Protein AF-A0A6C0JU14-F1 (afdb_monomer_lite)

pLDDT: mean 95.09, std 5.87, range [60.5, 98.88]

Organism: NCBI:txid1070528

Radius of gyration: 20.05 Å; chains: 1; bounding box: 49×46×53 Å

Sequence (261 aa):
MPRYVIHDNGARPFLVEVNDQSVTVYKQFRTQAWGQETVYNMARPIKRFEADKVFIGSSPRIKMTEFSAGFGTRYDGNSILLHLGDLDYVFIGMYIYSFKARAEIIKYVSPIGNSDVPYPYAIDEDNNTYLMIEDTVILSDEEGNLPWKEFSDEPYEYFYYIHIITEDQGRIPPQQPVYANERGIVGFYLGDEQYTMRYVPHPAKDYTRLITDFAPDMYIMTNYSPARIPIDKDDYIKINKKFGRQIGVTSFRKRILVKRI

Foldseek 3Di:
DDKAFAWALNDGQWIWDDDPQKIFIWGFPDDDPPPDDTDTPPVDTLDIARAPDKDWAAADDFPQCVVQVQHDPVNTNNWIKGHRDDQWIWTGHLFIWIFGDPAAWPDWHWHQGHSRHTQIWTAHPLRWIDRPVQLKIQHAPPVSDNVCVVPGPDVVVVQVQAFWAEWAPVDVVTDGHPDHQPQQWHWKDAVNDTHTDGQGQCLLVVLVCSCVPPHVWIWTDHPVDNDTDTDDSVRSVCSNVRSCVVRRMHGTDIDTPGDRD

Secondary structure (DSSP, 8-state):
--EEEPPBTTB--EEEEEETTEEEEEEEEE--STTSPPEE-TTS-SEEEE-SEEEE------HHHHHHT--SGGGTTSSEEEE-STTEEEEESSSEEEEE-SS-EEEEE--B-GGG-B--EEEETT--EEETTTTEEEPP-TTS--GGGGT-S-HHHHHHHHTBSS-BTTSSSPBPPSS--TT-EEEEEETTEEE--B--S-HHHHHHHHHHHT-S-EEEEETTEEEEEE--HHHHHHHHHHHHHHTTEEE--EEEEE---

Structure (mmCIF, N/CA/C/O backbone):
data_AF-A0A6C0JU14-F1
#
_entry.id   AF-A0A6C0JU14-F1
#
loop_
_atom_site.group_PDB
_atom_site.id
_atom_site.type_symbol
_atom_site.label_atom_id
_atom_site.label_alt_id
_atom_site.label_comp_id
_atom_site.label_asym_id
_atom_site.label_entity_id
_atom_site.label_seq_id
_atom_site.pdbx_PDB_ins_code
_atom_site.Cartn_x
_atom_site.Cartn_y
_atom_site.Cartn_z
_atom_site.occupancy
_atom_site.B_iso_or_equiv
_atom_site.auth_seq_id
_atom_site.auth_comp_id
_atom_site.auth_asym_id
_atom_site.auth_atom_id
_atom_site.pdbx_PDB_model_num
ATOM 1 N N . MET A 1 1 ? -17.065 6.000 24.819 1.00 83.19 1 MET A N 1
ATOM 2 C CA . MET A 1 1 ? -16.709 5.437 23.502 1.00 83.19 1 MET A CA 1
ATOM 3 C C . MET A 1 1 ? -15.546 6.237 22.942 1.00 83.19 1 MET A C 1
ATOM 5 O O . MET A 1 1 ? -15.729 7.436 22.725 1.00 83.19 1 MET A O 1
ATOM 9 N N . PRO A 1 2 ? -14.354 5.639 22.798 1.00 95.25 2 PRO A N 1
ATOM 10 C CA . PRO A 1 2 ? -13.243 6.264 22.091 1.00 95.25 2 PRO A CA 1
ATOM 11 C C . PRO A 1 2 ? -13.651 6.723 20.687 1.00 95.25 2 PRO A C 1
ATOM 13 O O . PRO A 1 2 ? -14.425 6.054 19.996 1.00 95.25 2 PRO A O 1
ATOM 16 N N . ARG A 1 3 ? -13.137 7.888 20.291 1.00 97.31 3 ARG A N 1
ATOM 17 C CA . ARG A 1 3 ? -13.331 8.476 18.966 1.00 97.31 3 ARG A CA 1
ATOM 18 C C . ARG A 1 3 ? -11.982 8.665 18.310 1.00 97.31 3 ARG A C 1
ATOM 20 O O . ARG A 1 3 ? -11.088 9.241 18.922 1.00 97.31 3 ARG A O 1
ATOM 27 N N . TYR A 1 4 ? -11.881 8.235 17.064 1.00 97.81 4 TYR A N 1
ATOM 28 C CA . TYR A 1 4 ? -10.662 8.322 16.281 1.00 97.81 4 TYR A CA 1
ATOM 29 C C . TYR A 1 4 ? -10.928 9.085 15.001 1.00 97.81 4 TYR A C 1
ATOM 31 O O . TYR A 1 4 ? -11.951 8.883 14.340 1.00 97.81 4 TYR A O 1
ATOM 39 N N . VAL A 1 5 ? -10.007 9.977 14.665 1.00 96.75 5 VAL A N 1
ATOM 40 C CA . VAL A 1 5 ? -10.087 10.747 13.435 1.00 96.75 5 VAL A CA 1
ATOM 41 C C . VAL A 1 5 ? -9.147 10.109 12.431 1.00 96.75 5 VAL A C 1
ATOM 43 O O . VAL A 1 5 ? -7.967 9.947 12.714 1.00 96.75 5 VAL A O 1
ATOM 46 N N . ILE A 1 6 ? -9.669 9.738 11.267 1.00 97.69 6 ILE A N 1
ATOM 47 C CA . ILE A 1 6 ? -8.872 9.108 10.217 1.00 97.69 6 ILE A CA 1
ATOM 48 C C . ILE A 1 6 ? -8.112 10.190 9.461 1.00 97.69 6 ILE A C 1
ATOM 50 O O . ILE A 1 6 ? -8.697 11.216 9.116 1.00 97.69 6 ILE A O 1
ATOM 54 N N . HIS A 1 7 ? -6.822 9.980 9.216 1.00 96.44 7 HIS A N 1
ATOM 55 C CA . HIS A 1 7 ? -5.959 10.947 8.538 1.00 96.44 7 HIS A CA 1
ATOM 56 C C . HIS A 1 7 ? -5.821 10.615 7.048 1.00 96.44 7 HIS A C 1
ATOM 58 O O . HIS A 1 7 ? -5.793 9.447 6.657 1.00 96.44 7 HIS A O 1
ATOM 64 N N . ASP A 1 8 ? -5.729 11.652 6.214 1.00 94.94 8 ASP A N 1
ATOM 65 C CA . ASP A 1 8 ? -5.449 11.517 4.784 1.00 94.94 8 ASP A CA 1
ATOM 66 C C . ASP A 1 8 ? -4.828 12.801 4.212 1.00 94.94 8 ASP A C 1
ATOM 68 O O . ASP A 1 8 ? -5.548 13.697 3.777 1.00 94.94 8 ASP A O 1
ATOM 72 N N . ASN A 1 9 ? -3.497 12.904 4.212 1.00 94.00 9 ASN A N 1
ATOM 73 C CA . ASN A 1 9 ? -2.760 14.001 3.572 1.00 94.00 9 ASN A CA 1
ATOM 74 C C . ASN A 1 9 ? -3.248 15.402 4.004 1.00 94.00 9 ASN A C 1
ATOM 76 O O . ASN A 1 9 ? -3.580 16.255 3.178 1.00 94.00 9 ASN A O 1
ATOM 80 N N . GLY A 1 10 ? -3.401 15.602 5.316 1.00 91.00 10 GLY A N 1
ATOM 81 C CA . GLY A 1 10 ? -3.947 16.827 5.915 1.00 91.00 10 GLY A CA 1
ATOM 82 C C . GLY A 1 10 ? -5.478 16.882 6.008 1.00 91.00 10 GLY A C 1
ATOM 83 O O . GLY A 1 10 ? -6.011 17.706 6.751 1.00 91.00 10 GLY A O 1
ATOM 84 N N . ALA A 1 11 ? -6.206 15.991 5.330 1.00 92.00 11 ALA A N 1
ATOM 85 C CA . ALA A 1 11 ? -7.655 15.856 5.463 1.00 92.00 11 ALA A CA 1
ATOM 86 C C . ALA A 1 11 ? -8.052 14.915 6.611 1.00 92.00 11 ALA A C 1
ATOM 88 O O . ALA A 1 11 ? -7.235 14.161 7.151 1.00 92.00 11 ALA A O 1
ATOM 89 N N . ARG A 1 12 ? -9.338 14.955 6.983 1.00 94.19 12 ARG A N 1
ATOM 90 C CA . ARG A 1 12 ? -9.955 14.073 7.983 1.00 94.19 12 ARG A CA 1
ATOM 91 C C . ARG A 1 12 ? -11.245 13.446 7.436 1.00 94.19 12 ARG A C 1
ATOM 93 O O . ARG A 1 12 ? -12.343 13.869 7.801 1.00 94.19 12 ARG A O 1
ATOM 100 N N . PRO A 1 13 ? -11.144 12.481 6.502 1.00 95.06 13 PRO A N 1
ATOM 101 C CA . PRO A 1 13 ? -12.301 12.001 5.742 1.00 95.06 13 PRO A CA 1
ATOM 102 C C . PRO A 1 13 ? -13.361 11.310 6.608 1.00 95.06 13 PRO A C 1
ATOM 104 O O . PRO A 1 13 ? -14.556 11.344 6.278 1.00 95.06 13 PRO A O 1
ATOM 107 N N . PHE A 1 14 ? -12.937 10.690 7.714 1.00 97.00 14 PHE A N 1
ATOM 108 C CA . PHE A 1 14 ? -13.800 9.880 8.562 1.00 97.00 14 PHE A CA 1
ATOM 109 C C . PHE A 1 14 ? -13.555 10.122 10.052 1.00 97.00 14 PHE A C 1
ATOM 111 O O . PHE A 1 14 ? -1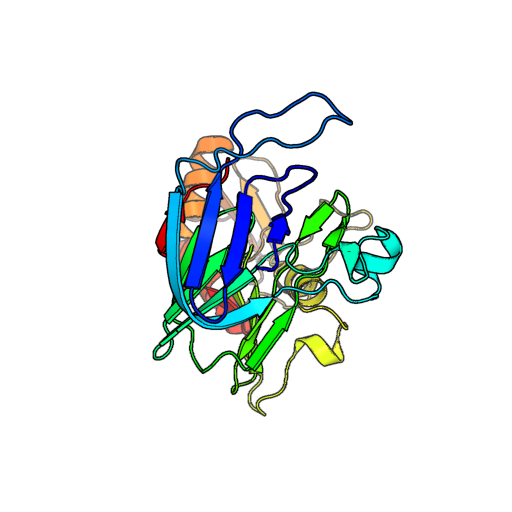2.424 10.322 10.493 1.00 97.00 14 PHE A O 1
ATOM 118 N N . LEU A 1 15 ? -14.638 10.019 10.819 1.00 97.38 15 LEU A N 1
ATOM 119 C CA . LEU A 1 15 ? -14.620 9.846 12.267 1.00 97.38 15 LEU A CA 1
ATOM 120 C C . LEU A 1 15 ? -15.099 8.430 12.573 1.00 97.38 15 LEU A C 1
ATOM 122 O O . LEU A 1 15 ? -16.112 7.990 12.020 1.00 97.38 15 LEU A O 1
ATOM 126 N N . VAL A 1 16 ? -14.398 7.735 13.459 1.00 98.31 16 VAL A N 1
ATOM 127 C CA . VAL A 1 16 ? -14.738 6.374 13.872 1.00 98.31 16 VAL A CA 1
ATOM 128 C C . VAL A 1 16 ? -15.013 6.341 15.366 1.00 98.31 16 VAL A C 1
ATOM 130 O O . VAL A 1 16 ? -14.182 6.757 16.171 1.00 98.31 16 VAL A O 1
ATOM 133 N N . GLU A 1 17 ? -16.187 5.839 15.731 1.00 98.38 17 GLU A N 1
ATOM 134 C CA . GLU A 1 17 ? -16.544 5.502 17.107 1.00 98.38 17 GLU A CA 1
ATOM 135 C C . GLU A 1 17 ? -16.345 4.006 17.320 1.00 98.38 17 GLU A C 1
ATOM 137 O O . GLU A 1 17 ? -16.870 3.199 16.549 1.00 98.38 17 GLU A O 1
ATOM 142 N N . VAL A 1 18 ? -15.606 3.653 18.370 1.00 97.94 18 VAL A N 1
ATOM 143 C CA . VAL A 1 18 ? -15.395 2.263 18.786 1.00 97.94 18 VAL A CA 1
ATOM 144 C C . VAL A 1 18 ? -16.067 2.064 20.140 1.00 97.94 18 VAL A C 1
ATOM 146 O O . VAL A 1 18 ? -15.829 2.824 21.083 1.00 97.94 18 VAL A O 1
ATOM 149 N N . ASN A 1 19 ? -16.935 1.063 20.226 1.00 95.25 19 ASN A N 1
ATOM 150 C CA . ASN A 1 19 ? -17.583 0.627 21.454 1.00 95.25 19 ASN A CA 1
ATOM 151 C C . ASN A 1 19 ? -17.420 -0.886 21.572 1.00 95.25 19 ASN A C 1
ATOM 153 O O . ASN A 1 19 ? -18.207 -1.640 21.001 1.00 95.25 19 ASN A O 1
ATOM 157 N N . ASP A 1 20 ? -16.360 -1.302 22.260 1.00 92.50 20 ASP A N 1
ATOM 158 C CA . ASP A 1 20 ? -15.887 -2.683 22.294 1.00 92.50 20 ASP A CA 1
ATOM 159 C C . ASP A 1 20 ? -15.681 -3.234 20.871 1.00 92.50 20 ASP A C 1
ATOM 161 O O . ASP A 1 20 ? -14.755 -2.819 20.173 1.00 92.50 20 ASP A O 1
ATOM 165 N N . GLN A 1 21 ? -16.565 -4.126 20.429 1.00 94.12 21 GLN A N 1
ATOM 166 C CA . GLN A 1 21 ? -16.540 -4.778 19.118 1.00 94.12 21 GLN A CA 1
ATOM 167 C C . GLN A 1 21 ? -17.395 -4.059 18.064 1.00 94.12 21 GLN A C 1
ATOM 169 O O . GLN A 1 21 ? -17.269 -4.335 16.870 1.00 94.12 21 GLN A O 1
ATOM 174 N N . SER A 1 22 ? -18.222 -3.093 18.474 1.00 97.69 22 SER A N 1
ATOM 175 C CA . SER A 1 22 ? -19.065 -2.328 17.559 1.00 97.69 22 SER A CA 1
ATOM 176 C C . SER A 1 22 ? -18.336 -1.077 17.075 1.00 97.69 22 SER A C 1
ATOM 178 O O . SER A 1 22 ? -17.904 -0.227 17.862 1.00 97.69 22 SER A O 1
ATOM 180 N N . VAL A 1 23 ? -18.207 -0.941 15.756 1.00 98.50 23 VAL A N 1
ATOM 181 C CA . VAL A 1 23 ? -17.479 0.151 15.103 1.00 98.50 23 VAL A CA 1
ATOM 182 C C . VAL A 1 23 ? -18.406 0.914 14.173 1.00 98.50 23 VAL A C 1
ATOM 184 O O . VAL A 1 23 ? -18.979 0.360 13.234 1.00 98.50 23 VAL A O 1
ATOM 187 N N . THR A 1 24 ? -18.538 2.218 14.402 1.00 98.50 24 THR A N 1
ATOM 188 C CA . THR A 1 24 ? -19.394 3.102 13.603 1.00 98.50 24 THR A CA 1
ATOM 189 C C . THR A 1 24 ? -18.563 4.162 12.899 1.00 98.50 24 THR A C 1
ATOM 191 O O . THR A 1 24 ? -17.763 4.853 13.524 1.00 98.50 24 THR A O 1
ATOM 194 N N . VAL A 1 25 ? -18.771 4.312 11.590 1.00 98.25 25 VAL A N 1
ATOM 195 C CA . VAL A 1 25 ? -18.010 5.243 10.750 1.00 98.25 25 VAL A CA 1
ATOM 196 C C . VAL A 1 25 ? -18.906 6.367 10.252 1.00 98.25 25 VAL A C 1
ATOM 198 O O . VAL A 1 25 ? -19.953 6.126 9.642 1.00 98.25 25 VAL A O 1
ATOM 201 N N . TYR A 1 26 ? -18.447 7.598 10.441 1.00 97.06 26 TYR A N 1
ATOM 202 C CA . TYR A 1 26 ? -19.095 8.816 9.977 1.00 97.06 26 TYR A CA 1
ATOM 203 C C . TYR A 1 26 ? -18.240 9.485 8.911 1.00 97.06 26 TYR A C 1
ATOM 205 O O . TYR A 1 26 ? -17.016 9.534 9.011 1.00 97.06 26 TYR A O 1
ATOM 213 N N . LYS A 1 27 ? -18.897 10.020 7.884 1.00 94.25 27 LYS A N 1
ATOM 214 C CA . LYS A 1 27 ? -18.237 10.769 6.815 1.00 94.25 27 LYS A CA 1
ATOM 215 C C . LYS A 1 27 ? -18.180 12.251 7.168 1.00 94.25 27 LYS A C 1
ATOM 217 O O . LYS A 1 27 ? -19.141 12.792 7.729 1.00 94.25 27 LYS A O 1
ATOM 222 N N . GLN A 1 28 ? -17.085 12.906 6.794 1.00 90.44 28 GLN A N 1
ATOM 223 C CA . GLN A 1 28 ? -16.993 14.362 6.805 1.00 90.44 28 GLN A CA 1
ATOM 224 C C . GLN A 1 28 ? -18.153 14.981 6.003 1.00 90.44 28 GLN A C 1
ATOM 226 O O . GLN A 1 28 ? -18.458 14.553 4.887 1.00 90.44 28 GLN A O 1
ATOM 231 N N . PHE A 1 29 ? -18.820 15.978 6.588 1.00 81.69 29 PHE A N 1
ATOM 232 C CA . PHE A 1 29 ? -19.956 16.675 5.974 1.00 81.69 29 PHE A CA 1
ATOM 233 C C . PHE A 1 29 ? -19.533 17.959 5.251 1.00 81.69 29 PHE A C 1
ATOM 235 O O . PHE A 1 29 ? -20.089 18.284 4.203 1.00 81.69 29 PHE A O 1
ATOM 242 N N . ARG A 1 30 ? -18.552 18.689 5.798 1.00 73.44 30 ARG A N 1
ATOM 243 C CA . ARG A 1 30 ? -17.981 19.901 5.194 1.00 73.44 30 ARG A CA 1
ATOM 244 C C . ARG A 1 30 ? -16.475 19.962 5.428 1.00 73.44 30 ARG A C 1
ATOM 246 O O . ARG A 1 30 ? -16.016 19.793 6.557 1.00 73.44 30 ARG A O 1
ATOM 253 N N . THR A 1 31 ? -15.735 20.265 4.367 1.00 63.06 31 THR A N 1
ATOM 254 C CA . THR A 1 31 ? -14.350 20.730 4.458 1.00 63.06 31 THR A CA 1
ATOM 255 C C . THR A 1 31 ? -14.405 22.212 4.777 1.00 63.06 31 THR A C 1
ATOM 257 O O . THR A 1 31 ? -14.894 23.005 3.974 1.00 63.06 31 THR A O 1
ATOM 260 N N . GLN A 1 32 ? -14.010 22.577 5.989 1.00 60.50 32 GLN A N 1
ATOM 261 C CA . GLN A 1 32 ? -13.883 23.974 6.371 1.00 60.50 32 GLN A CA 1
ATOM 262 C C . GLN A 1 32 ? -12.467 24.475 6.046 1.00 60.50 32 GLN A C 1
ATOM 264 O O . GLN A 1 32 ? -11.564 23.670 5.815 1.00 60.50 32 GLN A O 1
ATOM 269 N N . ALA A 1 33 ? -12.296 25.795 5.931 1.00 66.19 33 ALA A N 1
ATOM 270 C CA . ALA A 1 33 ? -11.014 26.401 5.572 1.00 66.19 33 ALA A CA 1
ATOM 271 C C . ALA A 1 33 ? -9.905 26.002 6.567 1.00 66.19 33 ALA A C 1
ATOM 273 O O . ALA A 1 33 ? -10.191 25.591 7.692 1.00 66.19 33 ALA A O 1
ATOM 274 N N . TRP A 1 34 ? -8.639 26.132 6.155 1.00 63.56 34 TRP A N 1
ATOM 275 C CA . TRP A 1 34 ? -7.475 25.826 6.993 1.00 63.56 34 TRP A CA 1
ATOM 276 C C . TRP A 1 34 ? -7.628 26.392 8.416 1.00 63.56 34 TRP A C 1
ATOM 278 O O . TRP A 1 34 ? -7.837 27.590 8.592 1.00 63.56 34 TRP A O 1
ATOM 288 N N . GLY A 1 35 ? -7.529 25.518 9.423 1.00 67.50 35 GLY A N 1
ATOM 289 C CA . GLY A 1 35 ? -7.634 25.879 10.842 1.00 67.50 35 GLY A CA 1
ATOM 290 C C . GLY A 1 35 ? -9.032 25.772 11.463 1.00 67.50 35 GLY A C 1
ATOM 291 O O . GLY A 1 35 ? -9.173 26.038 12.653 1.00 67.50 35 GLY A O 1
ATOM 292 N N . GLN A 1 36 ? -10.058 25.375 10.707 1.00 72.50 36 GLN A N 1
ATOM 293 C CA . GLN A 1 36 ? -11.401 25.141 11.246 1.00 72.50 36 GLN A CA 1
ATOM 294 C C . GLN A 1 36 ? -11.641 23.670 11.631 1.00 72.50 36 GLN A C 1
ATOM 296 O O . GLN A 1 36 ? -11.038 22.749 11.078 1.00 72.50 36 GLN A O 1
ATOM 301 N N . GLU A 1 37 ? -12.545 23.448 12.589 1.00 80.00 37 GLU A N 1
ATOM 302 C CA . GLU A 1 37 ? -12.900 22.111 13.069 1.00 80.00 37 GLU A CA 1
ATOM 303 C C . GLU A 1 37 ? -13.614 21.296 11.976 1.00 80.00 37 GLU A C 1
ATOM 305 O O . GLU A 1 37 ? -14.508 21.781 11.277 1.00 80.00 37 GLU A O 1
ATOM 310 N N . THR A 1 38 ? -13.226 20.027 11.818 1.00 85.12 38 THR A N 1
ATOM 311 C CA . THR A 1 38 ? -13.885 19.129 10.863 1.00 85.12 38 THR A CA 1
ATOM 312 C C . THR A 1 38 ? -15.231 18.665 11.412 1.00 85.12 38 THR A C 1
ATOM 314 O O . THR A 1 38 ? -15.297 18.059 12.477 1.00 85.12 38 THR A O 1
ATOM 317 N N . VAL A 1 39 ? -16.307 18.889 10.650 1.00 89.88 39 VAL A N 1
ATOM 318 C CA . VAL A 1 39 ? -17.669 18.502 11.045 1.00 89.88 39 VAL A CA 1
ATOM 319 C C . VAL A 1 39 ? -18.088 17.199 10.366 1.00 89.88 39 VAL A C 1
ATOM 321 O O . VAL A 1 39 ? -18.039 17.073 9.137 1.00 89.88 39 VAL A O 1
ATOM 324 N N . TYR A 1 40 ? -18.584 16.255 11.166 1.00 91.88 40 TYR A N 1
ATOM 325 C CA . TYR A 1 40 ? -19.091 14.955 10.721 1.00 91.88 40 TYR A CA 1
ATOM 326 C C . TYR A 1 40 ? -20.613 14.885 10.828 1.00 91.88 40 TYR A C 1
ATOM 328 O O . TYR A 1 40 ? -21.217 15.463 11.733 1.00 91.88 40 TYR A O 1
ATOM 336 N N . ASN A 1 41 ? -21.253 14.140 9.923 1.00 91.31 41 ASN A N 1
ATOM 337 C CA . ASN A 1 41 ? -22.692 13.895 10.014 1.00 91.31 41 ASN A CA 1
ATOM 338 C C . ASN A 1 41 ? -22.997 12.781 11.030 1.00 91.31 41 ASN A C 1
ATOM 340 O O . ASN A 1 41 ? -23.239 11.634 10.654 1.00 91.31 41 ASN A O 1
ATOM 344 N N . MET A 1 42 ? -23.005 13.130 12.319 1.00 93.44 42 MET A N 1
ATOM 345 C CA . MET A 1 42 ? -23.234 12.179 13.419 1.00 93.44 42 MET A CA 1
ATOM 346 C C . MET A 1 42 ? -24.626 11.525 13.396 1.00 93.44 42 MET A C 1
ATOM 348 O O . MET A 1 42 ? -24.820 10.465 13.979 1.00 93.44 42 MET A O 1
ATOM 352 N N . ALA A 1 43 ? -25.602 12.118 12.702 1.00 93.44 43 ALA A N 1
ATOM 353 C CA . ALA A 1 43 ? -26.949 11.557 12.590 1.00 93.44 43 ALA A CA 1
ATOM 354 C C . ALA A 1 43 ? -27.051 10.423 11.554 1.00 93.44 43 ALA A C 1
ATOM 356 O O . ALA A 1 43 ? -28.033 9.680 11.546 1.00 93.44 43 ALA A O 1
ATOM 357 N N . ARG A 1 44 ? -26.079 10.307 10.638 1.00 94.31 44 ARG A N 1
ATOM 358 C CA . ARG A 1 44 ? -26.118 9.362 9.513 1.00 94.31 44 ARG A CA 1
ATOM 359 C C . ARG A 1 44 ? -24.758 8.679 9.335 1.00 94.31 44 ARG A C 1
ATOM 361 O O . ARG A 1 44 ? -23.979 9.103 8.477 1.00 94.31 44 ARG A O 1
ATOM 368 N N . PRO A 1 45 ? -24.460 7.627 10.118 1.00 96.81 45 PRO A N 1
ATOM 369 C CA . PRO A 1 45 ? -23.259 6.834 9.890 1.00 96.81 45 PRO A CA 1
ATOM 370 C C . PRO A 1 45 ? -23.301 6.195 8.502 1.00 96.81 45 PRO A C 1
ATOM 372 O O . PRO A 1 45 ? -24.355 5.772 8.025 1.00 96.81 45 PRO A O 1
ATOM 375 N N . ILE A 1 46 ? -22.144 6.118 7.851 1.00 97.56 46 ILE A N 1
ATOM 376 C CA . ILE A 1 46 ? -22.013 5.547 6.503 1.00 97.56 46 ILE A CA 1
ATOM 377 C C . ILE A 1 46 ? -21.740 4.045 6.528 1.00 97.56 46 ILE A C 1
ATOM 379 O O . ILE A 1 46 ? -22.036 3.351 5.553 1.00 97.56 46 ILE A O 1
ATOM 383 N N . LYS A 1 47 ? -21.175 3.543 7.631 1.00 97.94 47 LYS A N 1
ATOM 384 C CA . LYS A 1 47 ? -20.932 2.122 7.882 1.00 97.94 47 LYS A CA 1
ATOM 385 C C . LYS A 1 47 ? -21.025 1.816 9.372 1.00 97.94 47 LYS A C 1
ATOM 387 O O . LYS A 1 47 ? -20.726 2.665 10.209 1.00 97.94 47 LYS A O 1
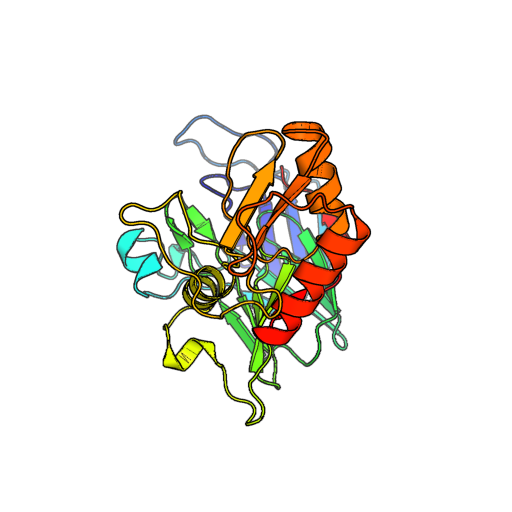ATOM 392 N N . ARG A 1 48 ? -21.424 0.581 9.660 1.00 98.25 48 ARG A N 1
ATOM 393 C CA . ARG A 1 48 ? -21.355 -0.058 10.971 1.00 98.25 48 ARG A CA 1
ATOM 394 C C . ARG A 1 48 ? -20.764 -1.448 10.775 1.00 98.25 48 ARG A C 1
ATOM 396 O O . ARG A 1 48 ? -21.075 -2.088 9.768 1.00 98.25 48 ARG A O 1
ATOM 403 N N . PHE A 1 49 ? -19.921 -1.866 11.702 1.00 98.31 49 PHE A N 1
ATOM 404 C CA . PHE A 1 49 ? -19.294 -3.178 11.724 1.00 98.31 49 PHE A CA 1
ATOM 405 C C . PHE A 1 49 ? -19.386 -3.740 13.136 1.00 98.31 49 PHE A C 1
ATOM 407 O O . PHE A 1 49 ? -19.265 -2.987 14.096 1.00 98.31 49 PHE A O 1
ATOM 414 N N . GLU A 1 50 ? -19.550 -5.051 13.225 1.00 98.25 50 GLU A N 1
ATOM 415 C CA . GLU A 1 50 ? -19.253 -5.819 14.430 1.00 98.25 50 GLU A CA 1
ATOM 416 C C . GLU A 1 50 ? -17.968 -6.590 14.125 1.00 98.25 50 GLU A C 1
ATOM 418 O O . GLU A 1 50 ? -17.882 -7.236 13.078 1.00 98.25 50 GLU A O 1
ATOM 423 N N . ALA A 1 51 ? -16.949 -6.425 14.962 1.00 98.00 51 ALA A N 1
ATOM 424 C CA . ALA A 1 51 ? -15.603 -6.934 14.731 1.00 98.00 51 ALA A CA 1
ATOM 425 C C . ALA A 1 51 ? -15.135 -7.767 15.923 1.00 98.00 51 ALA A C 1
ATOM 427 O O . ALA A 1 51 ? -15.214 -7.314 17.059 1.00 98.00 51 ALA A O 1
ATOM 428 N N . ASP A 1 52 ? -14.563 -8.939 15.665 1.00 98.00 52 ASP A N 1
ATOM 429 C CA . ASP A 1 52 ? -13.993 -9.797 16.705 1.00 98.00 52 ASP A CA 1
ATOM 430 C C . ASP A 1 52 ? -12.818 -9.102 17.402 1.00 98.00 52 ASP A C 1
ATOM 432 O O . ASP A 1 52 ? -12.684 -9.155 18.629 1.00 98.00 52 ASP A O 1
ATOM 436 N N . LYS A 1 53 ? -11.990 -8.400 16.613 1.00 98.25 53 LYS A N 1
ATOM 437 C CA . LYS A 1 53 ? -10.854 -7.595 17.081 1.00 98.25 53 LYS A CA 1
ATOM 438 C C . LYS A 1 53 ? -10.812 -6.248 16.366 1.00 98.25 53 LYS A C 1
ATOM 440 O O . LYS A 1 53 ? -11.022 -6.155 15.155 1.00 98.25 53 LYS A O 1
ATOM 445 N N . VAL A 1 54 ? -10.468 -5.206 17.120 1.00 98.50 54 VAL A N 1
ATOM 446 C CA . VAL A 1 54 ? -10.273 -3.845 16.610 1.00 98.50 54 VAL A CA 1
ATOM 447 C C . VAL A 1 54 ? -8.827 -3.430 16.853 1.00 98.50 54 VAL A C 1
ATOM 449 O O . VAL A 1 54 ? -8.394 -3.279 17.993 1.00 98.50 54 VAL A O 1
ATOM 452 N N . PHE A 1 55 ? -8.081 -3.217 15.775 1.00 98.50 55 PHE A N 1
ATOM 453 C CA . PHE A 1 55 ? -6.713 -2.722 15.825 1.00 98.50 55 PHE A CA 1
ATOM 454 C C . PHE A 1 55 ? -6.705 -1.207 15.618 1.00 98.50 55 PHE A C 1
ATOM 456 O O . PHE A 1 55 ? -7.005 -0.703 14.531 1.00 98.50 55 PHE A O 1
ATOM 463 N N . ILE A 1 56 ? -6.337 -0.476 16.668 1.00 98.56 56 ILE A N 1
ATOM 464 C CA . ILE A 1 56 ? -6.167 0.977 16.622 1.00 98.56 56 ILE A CA 1
ATOM 465 C C . ILE A 1 56 ? -4.752 1.281 16.128 1.00 98.56 56 ILE A C 1
ATOM 467 O O . ILE A 1 56 ? -3.775 0.922 16.782 1.00 98.56 56 ILE A O 1
ATOM 471 N N . GLY A 1 57 ? -4.629 1.921 14.963 1.00 98.50 57 GLY A N 1
ATOM 472 C CA . GLY A 1 57 ? -3.328 2.252 14.387 1.00 98.50 57 GLY A CA 1
ATOM 473 C C . GLY A 1 57 ? -2.601 3.300 15.223 1.00 98.50 57 GLY A C 1
ATOM 474 O O . GLY A 1 57 ? -3.097 4.412 15.371 1.00 98.50 57 GLY A O 1
ATOM 475 N N . SER A 1 58 ? -1.427 2.960 15.745 1.00 98.12 58 SER A N 1
ATOM 476 C CA . SER A 1 58 ? -0.557 3.894 16.463 1.00 98.12 58 SER A CA 1
ATOM 477 C C . SER A 1 58 ? 0.536 4.444 15.552 1.00 98.12 58 SER A C 1
ATOM 479 O O . SER A 1 58 ? 0.949 3.785 14.591 1.00 98.12 58 SER A O 1
ATOM 481 N N . SER A 1 59 ? 1.027 5.643 15.870 1.00 97.81 59 SER A N 1
ATOM 482 C CA . SER A 1 59 ? 2.167 6.247 15.177 1.00 97.81 59 SER A CA 1
ATOM 483 C C . SER A 1 59 ? 3.394 6.296 16.099 1.00 97.81 59 SER A C 1
ATOM 485 O O . SER A 1 59 ? 3.543 7.245 16.882 1.00 97.81 59 SER A O 1
ATOM 487 N N . PRO A 1 60 ? 4.254 5.259 16.085 1.00 97.00 60 PRO A N 1
ATOM 488 C CA . PRO A 1 60 ? 5.443 5.210 16.932 1.00 97.00 60 PRO A CA 1
ATOM 489 C C . PRO A 1 60 ? 6.482 6.246 16.493 1.00 97.00 60 PRO A C 1
ATOM 491 O O . PRO A 1 60 ? 6.469 6.715 15.355 1.00 97.00 60 PRO A O 1
ATOM 494 N N . ARG A 1 61 ? 7.409 6.595 17.393 1.00 96.06 61 ARG A N 1
ATOM 495 C CA . ARG A 1 61 ? 8.564 7.440 17.060 1.00 96.06 61 ARG A CA 1
ATOM 496 C C . ARG A 1 61 ? 9.618 6.593 16.343 1.00 96.06 61 ARG A C 1
ATOM 498 O O . ARG A 1 61 ? 10.246 5.746 16.967 1.00 96.06 61 ARG A O 1
ATOM 505 N N . ILE A 1 62 ? 9.768 6.833 15.050 1.00 93.25 62 ILE A N 1
ATOM 506 C CA . ILE A 1 62 ? 10.678 6.168 14.109 1.00 93.25 62 ILE A CA 1
ATOM 507 C C . ILE A 1 62 ? 11.252 7.237 13.172 1.00 93.25 62 ILE A C 1
ATOM 509 O O . ILE A 1 62 ? 10.784 8.376 13.194 1.00 93.25 62 ILE A O 1
ATOM 513 N N . LYS A 1 63 ? 12.249 6.905 12.348 1.00 91.94 63 LYS A N 1
ATOM 514 C CA . LYS A 1 63 ? 12.951 7.881 11.494 1.00 91.94 63 LYS A CA 1
ATOM 515 C C . LYS A 1 63 ? 11.991 8.728 10.648 1.00 91.94 63 LYS A C 1
ATOM 517 O O . LYS A 1 63 ? 12.131 9.952 10.614 1.00 91.94 63 LYS A O 1
ATOM 522 N N . MET A 1 64 ? 10.997 8.107 10.006 1.00 92.06 64 MET A N 1
ATOM 523 C CA . MET A 1 64 ? 10.019 8.832 9.189 1.00 92.06 64 MET A CA 1
ATOM 524 C C . MET A 1 64 ? 9.132 9.763 10.028 1.00 92.06 64 MET A C 1
ATOM 526 O O . MET A 1 64 ? 8.899 10.910 9.640 1.00 92.06 64 MET A O 1
ATOM 530 N N . THR A 1 65 ? 8.622 9.287 11.166 1.00 94.81 65 THR A N 1
ATOM 531 C CA . THR A 1 65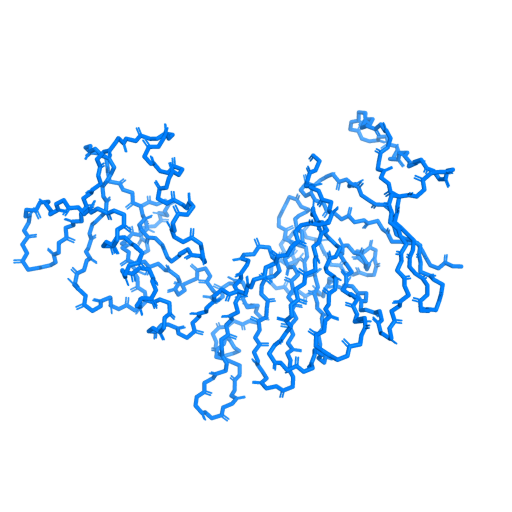 ? 7.678 10.062 11.987 1.00 94.81 65 THR A CA 1
ATOM 532 C C . THR A 1 65 ? 8.377 11.148 12.794 1.00 94.81 65 THR A C 1
ATOM 534 O O . THR A 1 65 ? 7.791 12.195 13.054 1.00 94.81 65 THR A O 1
ATOM 537 N N . GLU A 1 66 ? 9.637 10.938 13.172 1.00 95.19 66 GLU A N 1
ATOM 538 C CA . GLU A 1 66 ? 10.468 11.946 13.823 1.00 95.19 66 GLU A CA 1
ATOM 539 C C . GLU A 1 66 ? 10.674 13.154 12.911 1.00 95.19 66 GLU A C 1
ATOM 541 O O . GLU A 1 66 ? 10.483 14.286 13.354 1.00 95.19 66 GLU A O 1
ATOM 546 N N . PHE A 1 67 ? 10.954 12.916 11.626 1.00 90.25 67 PHE A N 1
ATOM 547 C CA . PHE A 1 67 ? 11.075 13.977 10.628 1.00 90.25 67 PHE A CA 1
ATOM 548 C C . PHE A 1 67 ? 9.770 14.769 10.445 1.00 90.25 67 PHE A C 1
ATOM 550 O O . PHE A 1 67 ? 9.798 15.994 10.355 1.00 90.25 67 PHE A O 1
ATOM 557 N N . SER A 1 68 ? 8.618 14.090 10.412 1.00 91.88 68 SER A N 1
ATOM 558 C CA . SER A 1 68 ? 7.305 14.732 10.238 1.00 91.88 68 SER A CA 1
ATOM 559 C C . SER A 1 68 ? 6.703 15.291 11.535 1.00 91.88 68 SER A C 1
ATOM 561 O O . SER A 1 68 ? 5.656 15.938 11.494 1.00 91.88 68 SER A O 1
ATOM 563 N N . ALA A 1 69 ? 7.314 15.007 12.692 1.00 95.38 69 ALA A N 1
ATOM 564 C CA . ALA A 1 69 ? 6.703 15.129 14.020 1.00 95.38 69 ALA A CA 1
ATOM 565 C C . ALA A 1 69 ? 5.345 14.395 14.157 1.00 95.38 69 ALA A C 1
ATOM 567 O O . ALA A 1 69 ? 4.527 14.716 15.030 1.00 95.38 69 ALA A O 1
ATOM 568 N N . GLY A 1 70 ? 5.104 13.396 13.304 1.00 95.94 70 GLY A N 1
ATOM 569 C CA . GLY A 1 70 ? 3.857 12.653 13.162 1.00 95.94 70 GLY A CA 1
ATOM 570 C C . GLY A 1 70 ? 3.698 11.481 14.130 1.00 95.94 70 GLY A C 1
ATOM 571 O O . GLY A 1 70 ? 3.073 10.500 13.759 1.00 95.94 70 GLY A O 1
ATOM 572 N N . PHE A 1 71 ? 4.267 11.519 15.339 1.00 97.12 71 PHE A N 1
ATOM 573 C CA . PHE A 1 71 ? 4.234 10.407 16.307 1.00 97.12 71 PHE A CA 1
ATOM 574 C C . PHE A 1 71 ? 3.545 10.753 17.636 1.00 97.12 71 PHE A C 1
ATOM 576 O O . PHE A 1 71 ? 3.331 11.921 17.973 1.00 97.12 71 PHE A O 1
ATOM 583 N N . GLY A 1 72 ? 3.229 9.714 18.412 1.00 97.38 72 GLY A N 1
ATOM 584 C CA . GLY A 1 72 ? 2.635 9.806 19.747 1.00 97.38 72 GLY A CA 1
ATOM 585 C C . GLY A 1 72 ? 1.115 9.632 19.766 1.00 97.38 72 GLY A C 1
ATOM 586 O O . GLY A 1 72 ? 0.458 9.608 18.728 1.00 97.38 72 GLY A O 1
ATOM 587 N N . THR A 1 73 ? 0.553 9.550 20.973 1.00 97.00 73 THR A N 1
ATOM 588 C CA . THR A 1 73 ? -0.849 9.153 21.214 1.00 97.00 73 THR A CA 1
ATOM 589 C C . THR A 1 73 ? -1.892 10.090 20.604 1.00 97.00 73 THR A C 1
ATOM 591 O O . THR A 1 73 ? -3.017 9.680 20.340 1.00 97.00 73 THR A O 1
ATOM 594 N N . ARG A 1 74 ? -1.525 11.344 20.302 1.00 96.00 74 ARG A N 1
ATOM 595 C CA . ARG A 1 74 ? -2.390 12.287 19.566 1.00 96.00 74 ARG A CA 1
ATOM 596 C C . ARG A 1 74 ? -2.742 11.820 18.147 1.00 96.00 74 ARG A C 1
ATOM 598 O O . ARG A 1 74 ? -3.649 12.381 17.542 1.00 96.00 74 ARG A O 1
ATOM 605 N N . TYR A 1 75 ? -2.000 10.847 17.621 1.00 97.19 75 TYR A N 1
ATOM 606 C CA . TYR A 1 75 ? -2.199 10.246 16.306 1.00 97.19 75 TYR A CA 1
ATOM 607 C C . TYR A 1 75 ? -2.733 8.813 16.381 1.00 97.19 75 TYR A C 1
ATOM 609 O O . TYR A 1 75 ? -2.806 8.143 15.350 1.00 97.19 75 TYR A O 1
ATOM 617 N N . ASP A 1 76 ? -3.084 8.314 17.566 1.00 98.12 76 ASP A N 1
ATOM 618 C CA . ASP A 1 76 ? -3.686 6.989 17.673 1.00 98.12 76 ASP A CA 1
ATOM 619 C C . ASP A 1 76 ? -5.041 6.965 16.956 1.00 98.12 76 ASP A C 1
ATOM 621 O O . ASP A 1 76 ? -5.837 7.904 17.026 1.00 98.12 76 ASP A O 1
ATOM 625 N N . GLY A 1 77 ? -5.287 5.880 16.228 1.00 98.19 77 GLY A N 1
ATOM 626 C CA . GLY A 1 77 ? -6.463 5.708 15.386 1.00 98.19 77 GLY A CA 1
ATOM 627 C C . GLY A 1 77 ? -6.463 6.567 14.124 1.00 98.19 77 GLY A C 1
ATOM 628 O O . GLY A 1 77 ? -7.522 6.748 13.530 1.00 98.19 77 GLY A O 1
ATOM 629 N N . ASN A 1 78 ? -5.298 7.049 13.669 1.00 98.19 78 ASN A N 1
ATOM 630 C CA . ASN A 1 78 ? -5.176 7.711 12.361 1.00 98.19 78 ASN A CA 1
ATOM 631 C C . ASN A 1 78 ? -5.578 6.793 11.186 1.00 98.19 78 ASN A C 1
ATOM 633 O O . ASN A 1 78 ? -5.944 7.272 10.112 1.00 98.19 78 ASN A O 1
ATOM 637 N N . SER A 1 79 ? -5.559 5.481 11.420 1.00 98.75 79 SER A N 1
ATOM 638 C CA . SER A 1 79 ? -6.252 4.451 10.655 1.00 98.75 79 SER A CA 1
ATOM 639 C C . SER A 1 79 ? -6.657 3.306 11.594 1.00 98.75 79 SER A C 1
ATOM 641 O O . SER A 1 79 ? -6.126 3.178 12.704 1.00 98.75 79 SER A O 1
ATOM 643 N N . ILE A 1 80 ? -7.607 2.474 11.170 1.00 98.81 80 ILE A N 1
ATOM 644 C CA . ILE A 1 80 ? -8.122 1.344 11.956 1.00 98.81 80 ILE A CA 1
ATOM 645 C C . ILE A 1 80 ? -8.197 0.104 11.069 1.00 98.81 80 ILE A C 1
ATOM 647 O O . ILE A 1 80 ? -8.587 0.187 9.904 1.00 98.81 80 ILE A O 1
ATOM 651 N N . LEU A 1 81 ? -7.871 -1.052 11.638 1.00 98.88 81 LEU A N 1
ATOM 652 C CA . LEU A 1 81 ? -8.073 -2.351 11.011 1.00 98.88 81 LEU A CA 1
ATOM 653 C C . LEU A 1 81 ? -9.039 -3.179 11.863 1.00 98.88 81 LEU A C 1
ATOM 655 O O . LEU A 1 81 ? -8.890 -3.274 13.078 1.00 98.88 81 LEU A O 1
ATOM 659 N N . LEU A 1 82 ? -10.045 -3.765 11.222 1.00 98.81 82 LEU A N 1
ATOM 660 C CA . LEU A 1 82 ? -11.055 -4.606 11.857 1.00 98.81 82 LEU A CA 1
ATOM 661 C C . LEU A 1 82 ? -10.868 -6.048 11.411 1.00 98.81 82 LEU A C 1
ATOM 663 O O . LEU A 1 82 ? -10.748 -6.292 10.212 1.00 98.81 82 LEU A O 1
ATOM 667 N N . HIS A 1 83 ? -10.905 -6.981 12.353 1.00 98.62 83 HIS A N 1
ATOM 668 C CA . HIS A 1 83 ? -11.048 -8.411 12.088 1.00 98.62 83 HIS A CA 1
ATOM 669 C C . HIS A 1 83 ? -12.522 -8.780 12.225 1.00 98.62 83 HIS A C 1
ATOM 671 O O . HIS A 1 83 ? -13.114 -8.520 13.269 1.00 98.62 83 HIS A O 1
ATOM 677 N N . LEU A 1 84 ? -13.129 -9.326 11.173 1.00 97.81 84 LEU A N 1
ATOM 678 C CA . LEU A 1 84 ? -14.559 -9.665 11.149 1.00 97.81 84 LEU A CA 1
ATOM 679 C C . LEU A 1 84 ? -14.830 -11.168 11.362 1.0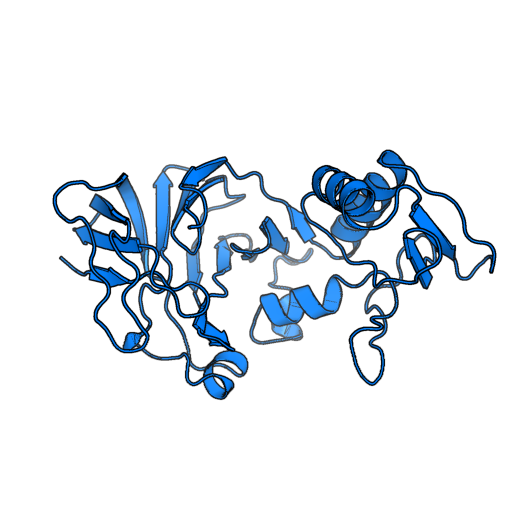0 97.81 84 LEU A C 1
ATOM 681 O O . LEU A 1 84 ? -15.962 -11.602 11.161 1.00 97.81 84 LEU A O 1
ATOM 685 N N . GLY A 1 85 ? -13.795 -11.944 11.688 1.00 94.00 85 GLY A N 1
ATOM 686 C CA . GLY A 1 85 ? -13.817 -13.406 11.739 1.00 94.00 85 GLY A CA 1
ATOM 687 C C . GLY A 1 85 ? -12.975 -14.051 10.638 1.00 94.00 85 GLY A C 1
ATOM 688 O O . GLY A 1 85 ? -12.678 -13.439 9.607 1.00 94.00 85 GLY A O 1
ATOM 689 N N . ASP A 1 86 ? -12.554 -15.294 10.878 1.00 96.06 86 ASP A N 1
ATOM 690 C CA . ASP A 1 86 ? -11.640 -16.058 10.021 1.00 96.06 86 ASP A CA 1
ATOM 691 C C . ASP A 1 86 ? -10.419 -15.220 9.589 1.00 96.06 86 ASP A C 1
ATOM 693 O O . ASP A 1 86 ? -9.662 -14.730 10.422 1.00 96.06 86 ASP A O 1
ATOM 697 N N . LEU A 1 87 ? -10.249 -15.017 8.281 1.00 98.19 87 LEU A N 1
ATOM 698 C CA . LEU A 1 87 ? -9.202 -14.192 7.678 1.00 98.19 87 LEU A CA 1
ATOM 699 C C . LEU A 1 87 ? -9.778 -12.943 7.000 1.00 98.19 87 LEU A C 1
ATOM 701 O O . LEU A 1 87 ? -9.132 -12.371 6.124 1.00 98.19 87 LEU A O 1
ATOM 705 N N . ASP A 1 88 ? -11.012 -12.555 7.317 1.00 98.56 88 ASP A N 1
ATOM 706 C CA . ASP A 1 88 ? -11.678 -11.408 6.707 1.00 98.56 88 ASP A CA 1
ATOM 707 C C . ASP A 1 88 ? -11.452 -10.138 7.534 1.00 98.56 88 ASP A C 1
ATOM 709 O O . ASP A 1 88 ? -11.744 -10.063 8.729 1.00 98.56 88 ASP A O 1
ATOM 713 N N . TYR A 1 89 ? -10.941 -9.107 6.862 1.00 98.81 89 TYR A N 1
ATOM 714 C CA . TYR A 1 89 ? -10.570 -7.846 7.488 1.00 98.81 89 TYR A CA 1
ATOM 715 C C . TYR A 1 89 ? -11.180 -6.654 6.761 1.00 98.81 89 TYR A C 1
ATOM 717 O O . TYR A 1 89 ? -11.415 -6.684 5.548 1.00 98.81 89 TYR A O 1
ATOM 725 N N . VAL A 1 90 ? -11.395 -5.566 7.501 1.00 98.81 90 VAL A N 1
ATOM 726 C CA . VAL A 1 90 ? -11.750 -4.253 6.955 1.00 98.81 90 VAL A CA 1
ATOM 727 C C . VAL A 1 90 ? -10.718 -3.228 7.385 1.00 98.81 90 VAL A C 1
ATOM 729 O O . VAL A 1 90 ? -10.548 -2.960 8.569 1.00 98.81 90 VAL A O 1
ATOM 732 N N . PHE A 1 91 ? -10.067 -2.612 6.405 1.00 98.81 91 PHE A N 1
ATOM 733 C CA . PHE A 1 91 ? -9.214 -1.454 6.625 1.00 98.81 91 PHE A CA 1
ATOM 734 C C . PHE A 1 91 ? -10.037 -0.168 6.509 1.00 98.81 91 PHE A C 1
ATOM 736 O O . PHE A 1 91 ? -10.788 0.016 5.544 1.00 98.81 91 PHE A O 1
ATOM 743 N N . ILE A 1 92 ? -9.876 0.723 7.486 1.00 98.75 92 ILE A N 1
ATOM 744 C CA . ILE A 1 92 ? -10.463 2.061 7.548 1.00 98.75 92 ILE A CA 1
ATOM 745 C C . ILE A 1 92 ? -9.315 3.080 7.560 1.00 98.75 92 ILE A C 1
ATOM 747 O O . ILE A 1 92 ? -8.700 3.335 8.595 1.00 98.75 92 ILE A O 1
ATOM 751 N N . GLY A 1 93 ? -9.040 3.676 6.399 1.00 97.94 93 GLY A N 1
ATOM 752 C CA . GLY A 1 93 ? -8.051 4.745 6.220 1.00 97.94 93 GLY A CA 1
ATOM 753 C C . GLY A 1 93 ? -8.558 5.809 5.248 1.00 97.94 93 GLY A C 1
ATOM 754 O O . GLY A 1 93 ? -9.742 6.138 5.255 1.00 97.94 93 GLY A O 1
ATOM 755 N N . MET A 1 94 ? -7.696 6.296 4.348 1.00 94.75 94 MET A N 1
ATOM 756 C CA . MET A 1 94 ? -8.074 7.226 3.262 1.00 94.75 94 MET A CA 1
ATOM 757 C C . MET A 1 94 ? -9.229 6.707 2.374 1.00 94.75 94 MET A C 1
ATOM 759 O O . MET A 1 94 ? -9.954 7.468 1.744 1.00 94.75 94 MET A O 1
ATOM 763 N N . TYR A 1 95 ? -9.444 5.394 2.345 1.00 95.38 95 TYR A N 1
ATOM 764 C CA . TYR A 1 95 ? -10.637 4.736 1.823 1.00 95.38 95 TYR A CA 1
ATOM 765 C C . TYR A 1 95 ? -10.942 3.507 2.690 1.00 95.38 95 TYR A C 1
ATOM 767 O O . TYR A 1 95 ? -10.102 3.077 3.482 1.00 95.38 95 TYR A O 1
ATOM 775 N N . ILE A 1 96 ? -12.146 2.942 2.555 1.00 98.56 96 ILE A N 1
ATOM 776 C CA . ILE A 1 96 ? -12.576 1.778 3.344 1.00 98.56 96 ILE A CA 1
ATOM 777 C C . ILE A 1 96 ? -12.741 0.585 2.418 1.00 98.56 96 ILE A C 1
ATOM 779 O O . ILE A 1 96 ? -13.488 0.660 1.435 1.00 98.56 96 ILE A O 1
ATOM 783 N N . TYR A 1 97 ? -12.083 -0.526 2.728 1.00 98.69 97 TYR A N 1
ATOM 784 C CA . TYR A 1 97 ? -12.181 -1.750 1.939 1.00 98.69 97 TYR A CA 1
ATOM 785 C C . TYR A 1 97 ? -12.109 -3.000 2.803 1.00 98.69 97 TYR A C 1
ATOM 787 O O . TYR A 1 97 ? -11.503 -2.995 3.868 1.00 98.69 97 TYR A O 1
ATOM 795 N N . SER A 1 98 ? -12.711 -4.078 2.303 1.00 98.62 98 SER A N 1
ATOM 796 C CA . SER A 1 98 ? -12.523 -5.420 2.852 1.00 98.62 98 SER A CA 1
ATOM 797 C C . SER A 1 98 ? -11.474 -6.189 2.054 1.00 98.62 98 SER A C 1
ATOM 799 O O . SER A 1 98 ? -11.444 -6.067 0.823 1.00 98.62 98 SER A O 1
ATOM 801 N N . PHE A 1 99 ? -10.680 -7.017 2.718 1.00 98.69 99 PHE A N 1
ATOM 802 C CA . PHE A 1 99 ? -9.741 -7.954 2.099 1.00 98.69 99 PHE A CA 1
ATOM 803 C C . PHE A 1 99 ? -9.664 -9.245 2.920 1.00 98.69 99 PHE A C 1
ATOM 805 O O . PHE A 1 99 ? -10.119 -9.278 4.062 1.00 98.69 99 PHE A O 1
ATOM 812 N N . LYS A 1 100 ? -9.100 -10.296 2.319 1.00 98.56 100 LYS A N 1
ATOM 813 C CA . LYS A 1 100 ? -8.792 -11.545 3.015 1.00 98.56 100 LYS A CA 1
ATOM 814 C C . LYS A 1 100 ? -7.283 -11.633 3.231 1.00 98.56 100 LYS A C 1
ATOM 816 O O . LYS A 1 100 ? -6.533 -11.495 2.261 1.00 98.56 100 LYS A O 1
ATOM 821 N N . ALA A 1 101 ? -6.861 -11.799 4.480 1.00 98.50 101 ALA A N 1
ATOM 822 C CA . ALA A 1 101 ? -5.468 -12.046 4.831 1.00 98.50 101 ALA A CA 1
ATOM 823 C C . ALA A 1 101 ? -5.065 -13.487 4.467 1.00 98.50 101 ALA A C 1
ATOM 825 O O . ALA A 1 101 ? -5.910 -14.322 4.137 1.00 98.50 101 ALA A O 1
ATOM 826 N N . ARG A 1 102 ? -3.763 -13.759 4.483 1.00 97.94 102 ARG A N 1
ATOM 827 C CA . ARG A 1 102 ? -3.171 -15.083 4.250 1.00 97.94 102 ARG A CA 1
ATOM 828 C C . ARG A 1 102 ? -3.143 -15.906 5.534 1.00 97.94 102 ARG A C 1
ATOM 830 O O . ARG A 1 102 ? -3.443 -17.091 5.467 1.00 97.94 102 ARG A O 1
ATOM 837 N N . ALA A 1 103 ? -2.858 -15.250 6.653 1.00 98.31 103 ALA A N 1
ATOM 838 C CA . ALA A 1 103 ? -2.894 -15.803 7.998 1.00 98.31 103 ALA A CA 1
ATOM 839 C C . ALA A 1 103 ? -3.431 -14.751 8.986 1.00 98.31 103 ALA A C 1
ATOM 841 O O . ALA A 1 103 ? -3.735 -13.616 8.586 1.00 98.31 103 ALA A O 1
ATOM 842 N N . GLU A 1 104 ? -3.610 -15.117 10.255 1.00 98.44 104 GLU A N 1
ATOM 843 C CA . GLU A 1 104 ? -4.177 -14.201 11.247 1.00 98.44 104 GLU A CA 1
ATOM 844 C C . GLU A 1 104 ? -3.255 -12.994 11.490 1.00 98.44 104 GLU A C 1
ATOM 846 O O . GLU A 1 104 ? -2.074 -13.138 11.796 1.00 98.44 104 GLU A O 1
ATOM 851 N N . ILE A 1 105 ? -3.797 -11.778 11.390 1.00 98.69 105 ILE A N 1
ATOM 852 C CA . ILE A 1 105 ? -3.067 -10.543 11.701 1.00 98.69 105 ILE A CA 1
ATOM 853 C C . ILE A 1 105 ? -2.863 -10.414 13.212 1.00 98.69 105 ILE A C 1
ATOM 855 O O . ILE A 1 105 ? -3.825 -10.279 13.969 1.00 98.69 105 ILE A O 1
ATOM 859 N N . ILE A 1 106 ? -1.599 -10.357 13.632 1.00 98.38 106 ILE A N 1
ATOM 860 C CA . ILE A 1 106 ? -1.192 -10.262 15.044 1.00 98.38 106 ILE A CA 1
ATOM 861 C C . ILE A 1 106 ? -0.641 -8.884 15.422 1.00 98.38 106 ILE A C 1
ATOM 863 O O . ILE A 1 106 ? -0.564 -8.545 16.605 1.00 98.38 106 ILE A O 1
ATOM 867 N N . LYS A 1 107 ? -0.261 -8.061 14.437 1.00 98.38 107 LYS A N 1
ATOM 868 C CA . LYS A 1 107 ? 0.259 -6.708 14.665 1.00 98.38 107 LYS A CA 1
ATOM 869 C C . LYS A 1 107 ? -0.263 -5.731 13.624 1.00 98.38 107 LYS A C 1
ATOM 871 O O . LYS A 1 107 ? -0.329 -6.045 12.441 1.00 98.38 107 LYS A O 1
ATOM 876 N N . TYR A 1 108 ? -0.554 -4.515 14.072 1.00 98.75 108 TYR A N 1
ATOM 877 C CA . TYR A 1 108 ? -0.969 -3.404 13.226 1.00 98.75 108 TYR A CA 1
ATOM 878 C C . TYR A 1 108 ? -0.335 -2.102 13.711 1.00 98.75 108 TYR A C 1
ATOM 880 O O . TYR A 1 108 ? -0.329 -1.825 14.911 1.00 98.75 108 TYR A O 1
ATOM 888 N N . VAL A 1 109 ? 0.211 -1.313 12.789 1.00 98.31 109 VAL A N 1
ATOM 889 C CA . VAL A 1 109 ? 0.846 -0.017 13.069 1.00 98.31 109 VAL A CA 1
ATOM 890 C C . VAL A 1 109 ? 0.474 0.950 11.951 1.00 98.31 109 VAL A C 1
ATOM 892 O O . VAL A 1 109 ? 0.330 0.541 10.802 1.00 98.31 109 VAL A O 1
ATOM 895 N N . SER A 1 110 ? 0.328 2.236 12.267 1.00 98.38 110 SER A N 1
ATOM 896 C CA . SER A 1 110 ? 0.028 3.272 11.279 1.00 98.38 110 SER A CA 1
ATOM 897 C C . SER A 1 110 ? 0.868 4.527 11.506 1.00 98.38 110 SER A C 1
ATOM 899 O O . SER A 1 110 ? 0.365 5.522 12.034 1.00 98.38 110 SER A O 1
ATOM 901 N N . PRO A 1 111 ? 2.162 4.491 11.134 1.00 97.62 111 PRO A N 1
ATOM 902 C CA . PRO A 1 111 ? 3.034 5.653 11.206 1.00 97.62 111 PRO A CA 1
ATOM 903 C C . PRO A 1 111 ? 2.535 6.779 10.298 1.00 97.62 111 PRO A C 1
ATOM 905 O O . PRO A 1 111 ? 2.039 6.518 9.203 1.00 97.62 111 PRO A O 1
ATOM 908 N N . ILE A 1 112 ? 2.698 8.031 10.719 1.00 97.19 112 ILE A N 1
ATOM 909 C CA . ILE A 1 112 ? 2.354 9.203 9.904 1.00 97.19 112 ILE A CA 1
ATOM 910 C C . ILE A 1 112 ? 3.624 9.840 9.353 1.00 97.19 112 ILE A C 1
ATOM 912 O O . ILE A 1 112 ? 4.450 10.384 10.091 1.00 97.19 112 ILE A O 1
ATOM 916 N N . GLY A 1 113 ? 3.766 9.783 8.035 1.00 94.88 113 GLY A N 1
ATOM 917 C CA . GLY A 1 113 ? 4.880 10.396 7.331 1.00 94.88 113 GLY A CA 1
ATOM 918 C C . GLY A 1 113 ? 4.682 11.888 7.096 1.00 94.88 113 GLY A C 1
ATOM 919 O O . GLY A 1 113 ? 3.876 12.562 7.744 1.00 94.88 113 GLY A O 1
ATOM 920 N N . ASN A 1 114 ? 5.453 12.420 6.151 1.00 92.44 114 ASN A N 1
ATOM 921 C CA . ASN A 1 114 ? 5.330 13.816 5.757 1.00 92.44 114 ASN A CA 1
ATOM 922 C C . ASN A 1 114 ? 3.917 14.125 5.225 1.00 92.44 114 ASN A C 1
ATOM 924 O O . ASN A 1 114 ? 3.221 13.240 4.725 1.00 92.44 114 ASN A O 1
ATOM 928 N N . SER A 1 115 ? 3.507 15.389 5.336 1.00 92.06 115 SER A N 1
ATOM 929 C CA . SER A 1 115 ? 2.195 15.872 4.879 1.00 92.06 115 SER A CA 1
ATOM 930 C C . SER A 1 115 ? 0.993 15.191 5.542 1.00 92.06 115 SER A C 1
ATOM 932 O O . SER A 1 115 ? -0.104 15.227 4.998 1.00 92.06 115 SER A O 1
ATOM 934 N N . ASP A 1 116 ? 1.171 14.610 6.734 1.00 94.44 116 ASP A N 1
ATOM 935 C CA . ASP A 1 116 ? 0.081 13.995 7.499 1.00 94.44 116 ASP A CA 1
ATOM 936 C C . ASP A 1 116 ? -0.575 12.807 6.762 1.00 94.44 116 ASP A C 1
ATOM 938 O O . ASP A 1 116 ? -1.794 12.616 6.766 1.00 94.44 116 ASP A O 1
ATOM 942 N N . VAL A 1 117 ? 0.263 12.018 6.082 1.00 95.75 117 VAL A N 1
ATOM 943 C CA . VAL A 1 117 ? -0.120 10.795 5.366 1.00 95.75 117 VAL A CA 1
ATOM 944 C C . VAL A 1 117 ? 0.164 9.571 6.240 1.00 95.75 117 VAL A C 1
ATOM 946 O O . VAL A 1 117 ? 1.324 9.337 6.588 1.00 95.75 117 VAL A O 1
ATOM 949 N N . PRO A 1 118 ? -0.853 8.761 6.579 1.00 97.44 118 PRO A N 1
ATOM 950 C CA . PRO A 1 118 ? -0.640 7.463 7.209 1.00 97.44 118 PRO A CA 1
ATOM 951 C C . PRO A 1 118 ? -0.000 6.437 6.267 1.00 97.44 118 PRO A C 1
ATOM 953 O O . PRO A 1 118 ? -0.436 6.290 5.125 1.00 97.44 118 PRO A O 1
ATOM 956 N N . TYR A 1 119 ? 0.925 5.640 6.801 1.00 97.88 119 TYR A N 1
ATOM 957 C CA . TYR A 1 119 ? 1.542 4.469 6.165 1.00 97.88 119 TYR A CA 1
ATOM 958 C C . TYR A 1 119 ? 1.189 3.171 6.919 1.00 97.88 119 TYR A C 1
ATOM 960 O O . TYR A 1 119 ? 2.067 2.500 7.465 1.00 97.88 119 TYR A O 1
ATOM 968 N N . PRO A 1 120 ? -0.103 2.802 7.007 1.00 98.50 120 PRO A N 1
ATOM 969 C CA . PRO A 1 120 ? -0.530 1.646 7.776 1.00 98.50 120 PRO A CA 1
ATOM 970 C C . PRO A 1 120 ? 0.005 0.341 7.218 1.00 98.50 120 PRO A C 1
ATOM 972 O O . PRO A 1 120 ? -0.059 0.088 6.010 1.00 98.50 120 PRO A O 1
ATOM 975 N N . TYR A 1 121 ? 0.472 -0.511 8.123 1.00 98.75 121 TYR A N 1
ATOM 976 C CA . TYR A 1 121 ? 0.837 -1.878 7.813 1.00 98.75 121 TYR A CA 1
ATOM 977 C C . TYR A 1 121 ? 0.367 -2.852 8.890 1.00 98.75 121 TYR A C 1
ATOM 979 O O . TYR A 1 121 ? 0.225 -2.507 10.066 1.00 98.75 121 TYR A O 1
ATOM 987 N N . ALA A 1 122 ? 0.139 -4.091 8.468 1.00 98.69 122 ALA A N 1
ATOM 988 C CA . ALA A 1 122 ? -0.146 -5.212 9.354 1.00 98.69 122 ALA A CA 1
ATOM 989 C C . ALA A 1 122 ? 0.883 -6.322 9.166 1.00 98.69 122 ALA A C 1
ATOM 991 O O . ALA A 1 122 ? 1.467 -6.431 8.090 1.00 98.69 122 ALA A O 1
ATOM 992 N N . ILE A 1 123 ? 1.068 -7.146 10.191 1.00 98.62 123 ILE A N 1
ATOM 993 C CA . ILE A 1 123 ? 1.881 -8.362 10.135 1.00 98.62 123 ILE A CA 1
ATOM 994 C C . ILE A 1 123 ? 1.012 -9.527 10.604 1.00 98.62 123 ILE A C 1
ATOM 996 O O . ILE A 1 123 ? 0.367 -9.417 11.655 1.00 98.62 123 ILE A O 1
ATOM 1000 N N . ASP A 1 124 ? 0.975 -10.599 9.817 1.00 98.62 124 ASP A N 1
ATOM 1001 C CA . ASP A 1 124 ? 0.319 -11.849 10.202 1.00 98.62 124 ASP A CA 1
ATOM 1002 C C . ASP A 1 124 ? 1.246 -12.819 10.944 1.00 98.62 124 ASP A C 1
ATOM 1004 O O . ASP A 1 124 ? 2.435 -12.557 11.118 1.00 98.62 124 ASP A O 1
ATOM 1008 N N . GLU A 1 125 ? 0.675 -13.898 11.472 1.00 97.94 125 GLU A N 1
ATOM 1009 C CA . GLU A 1 125 ? 1.393 -14.934 12.228 1.00 97.94 125 GLU A CA 1
ATOM 1010 C C . GLU A 1 125 ? 2.488 -15.645 11.417 1.00 97.94 125 GLU A C 1
ATOM 1012 O O . GLU A 1 125 ? 3.461 -16.117 12.000 1.00 97.94 125 GLU A O 1
ATOM 1017 N N . ASP A 1 126 ? 2.384 -15.617 10.086 1.00 97.44 126 ASP A N 1
ATOM 1018 C CA . ASP A 1 126 ? 3.385 -16.124 9.144 1.00 97.44 126 ASP A CA 1
ATOM 1019 C C . ASP A 1 126 ? 4.408 -15.040 8.740 1.00 97.44 126 ASP A C 1
ATOM 1021 O O . ASP A 1 126 ? 5.153 -15.203 7.777 1.00 97.44 126 ASP A O 1
ATOM 1025 N N . ASN A 1 127 ? 4.442 -13.900 9.442 1.00 97.69 127 ASN A N 1
ATOM 1026 C CA . ASN A 1 127 ? 5.310 -12.754 9.156 1.00 97.69 127 ASN A CA 1
ATOM 1027 C C . ASN A 1 127 ? 5.118 -12.113 7.766 1.00 97.69 127 ASN A C 1
ATOM 1029 O O . ASN A 1 127 ? 5.955 -11.318 7.325 1.00 97.69 127 ASN A O 1
ATOM 1033 N N . ASN A 1 128 ? 3.996 -12.337 7.081 1.00 98.31 128 ASN A N 1
ATOM 1034 C CA . ASN A 1 128 ? 3.678 -11.555 5.889 1.00 98.31 128 ASN A CA 1
ATOM 1035 C C . ASN A 1 128 ? 3.268 -10.138 6.299 1.00 98.31 128 ASN A C 1
ATOM 1037 O O . ASN A 1 128 ? 2.469 -9.932 7.217 1.00 98.31 128 ASN A O 1
ATOM 1041 N N . THR A 1 129 ? 3.793 -9.138 5.593 1.00 98.62 129 THR A N 1
ATOM 1042 C CA . THR A 1 129 ? 3.560 -7.723 5.900 1.00 98.62 129 THR A CA 1
ATOM 1043 C C . THR A 1 129 ? 2.667 -7.070 4.852 1.00 98.62 129 THR A C 1
ATOM 1045 O O . THR A 1 129 ? 3.037 -6.959 3.687 1.00 98.62 129 THR A O 1
ATOM 1048 N N . TYR A 1 130 ? 1.495 -6.598 5.268 1.00 98.75 130 TYR A N 1
ATOM 1049 C CA . TYR A 1 130 ? 0.484 -5.977 4.410 1.00 98.75 130 TYR A CA 1
ATOM 1050 C C . TYR A 1 130 ? 0.677 -4.467 4.389 1.00 98.75 130 TYR A C 1
ATOM 1052 O O . TYR A 1 130 ? 0.552 -3.821 5.426 1.00 98.75 130 TYR A O 1
ATOM 1060 N N . LEU A 1 131 ? 0.921 -3.898 3.213 1.00 98.62 131 LEU A N 1
ATOM 1061 C CA . LEU A 1 131 ? 1.015 -2.460 2.984 1.00 98.62 131 LEU A CA 1
ATOM 1062 C C . LEU A 1 131 ? -0.344 -1.941 2.513 1.00 98.62 131 LEU A C 1
ATOM 1064 O O . LEU A 1 131 ? -0.716 -2.063 1.343 1.00 98.62 131 LEU A O 1
ATOM 1068 N N . MET A 1 132 ? -1.112 -1.384 3.448 1.00 98.25 132 MET A N 1
ATOM 1069 C CA . MET A 1 132 ? -2.542 -1.125 3.257 1.00 98.25 132 MET A CA 1
ATOM 1070 C C . MET A 1 132 ? -2.858 -0.074 2.187 1.00 98.25 132 MET A C 1
ATOM 1072 O O . MET A 1 132 ? -3.968 -0.089 1.648 1.00 98.25 132 MET A O 1
ATOM 1076 N N . ILE A 1 133 ? -1.925 0.837 1.889 1.00 97.06 133 ILE A N 1
ATOM 1077 C CA . ILE A 1 133 ? -2.119 1.883 0.869 1.00 97.06 133 ILE A CA 1
ATOM 1078 C C . ILE A 1 133 ? -1.485 1.528 -0.485 1.00 97.06 133 ILE A C 1
ATOM 1080 O O . ILE A 1 133 ? -1.783 2.201 -1.469 1.00 97.06 133 ILE A O 1
ATOM 1084 N N . GLU A 1 134 ? -0.702 0.443 -0.544 1.00 97.62 134 GLU A N 1
ATOM 1085 C CA . GLU A 1 134 ? 0.001 -0.052 -1.743 1.00 97.62 134 GLU A CA 1
ATOM 1086 C C . GLU A 1 134 ? -0.606 -1.336 -2.318 1.00 97.62 134 GLU A C 1
ATOM 1088 O O . GLU A 1 134 ? -0.055 -1.910 -3.253 1.00 97.62 134 GLU A O 1
ATOM 1093 N N . ASP A 1 135 ? -1.699 -1.850 -1.748 1.00 97.31 135 ASP A N 1
ATOM 1094 C CA . ASP A 1 135 ? -2.344 -3.107 -2.170 1.00 97.31 135 ASP A CA 1
ATOM 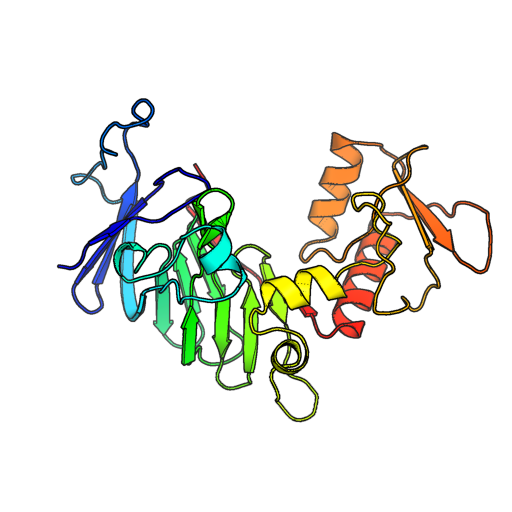1095 C C . ASP A 1 135 ? -1.380 -4.300 -2.273 1.00 97.31 135 ASP A C 1
ATOM 1097 O O . ASP A 1 135 ? -1.563 -5.207 -3.092 1.00 97.31 135 ASP A O 1
ATOM 1101 N N . THR A 1 136 ? -0.336 -4.282 -1.443 1.00 98.25 136 THR A N 1
ATOM 1102 C CA . THR A 1 136 ? 0.825 -5.167 -1.538 1.00 98.25 136 THR A CA 1
ATOM 1103 C C . THR A 1 136 ? 1.043 -5.929 -0.236 1.00 98.25 136 THR A C 1
ATOM 1105 O O . THR A 1 136 ? 0.812 -5.408 0.853 1.00 98.25 136 THR A O 1
ATOM 1108 N N . VAL A 1 137 ? 1.503 -7.170 -0.359 1.00 98.56 137 VAL A N 1
ATOM 1109 C CA . VAL A 1 137 ? 2.019 -8.003 0.726 1.00 98.56 137 VAL A CA 1
ATOM 1110 C C . VAL A 1 137 ? 3.490 -8.288 0.445 1.00 98.56 137 VAL A C 1
ATOM 1112 O O . VAL A 1 137 ? 3.810 -8.810 -0.625 1.00 98.56 137 VAL A O 1
ATOM 1115 N N . ILE A 1 138 ? 4.362 -7.959 1.394 1.00 98.31 138 ILE A N 1
ATOM 1116 C CA . ILE A 1 138 ? 5.738 -8.460 1.451 1.00 98.31 138 ILE A CA 1
ATOM 1117 C C . ILE A 1 138 ? 5.672 -9.826 2.128 1.00 98.31 138 ILE A C 1
ATOM 1119 O O . ILE A 1 138 ? 5.157 -9.933 3.243 1.00 98.31 138 ILE A O 1
ATOM 1123 N N . LEU A 1 139 ? 6.129 -10.861 1.438 1.00 97.94 139 LEU A N 1
ATOM 1124 C CA . LEU A 1 139 ? 6.151 -12.222 1.958 1.00 97.94 139 LEU A CA 1
ATOM 1125 C C . LEU A 1 139 ? 7.327 -12.389 2.920 1.00 97.94 139 LEU A C 1
ATOM 1127 O O . LEU A 1 139 ? 8.347 -11.713 2.771 1.00 97.94 139 LEU A O 1
ATOM 1131 N N . SER A 1 140 ? 7.175 -13.279 3.896 1.00 96.25 140 SER A N 1
ATOM 1132 C CA . SER A 1 140 ? 8.316 -13.745 4.680 1.00 96.25 140 SER A CA 1
ATOM 1133 C C . SER A 1 140 ? 9.353 -14.419 3.772 1.00 96.25 140 SER A C 1
ATOM 1135 O O . SER A 1 140 ? 9.015 -14.893 2.680 1.00 96.25 140 SER A O 1
ATOM 1137 N N . ASP A 1 141 ? 10.607 -14.474 4.218 1.00 92.56 141 ASP A N 1
ATOM 1138 C CA . ASP A 1 141 ? 11.625 -15.296 3.553 1.00 92.56 141 ASP A CA 1
ATOM 1139 C C . ASP A 1 141 ? 11.380 -16.806 3.777 1.00 92.56 141 ASP A C 1
ATOM 1141 O O . ASP A 1 141 ? 10.378 -17.209 4.383 1.00 92.56 141 ASP A O 1
ATOM 1145 N N . GLU A 1 142 ? 12.261 -17.652 3.233 1.00 89.94 142 GLU A N 1
ATOM 1146 C CA . GLU A 1 142 ? 12.143 -19.116 3.324 1.00 89.94 142 GLU A CA 1
ATOM 1147 C C . GLU A 1 142 ? 12.269 -19.622 4.771 1.00 89.94 142 GLU A C 1
ATOM 1149 O O . GLU A 1 142 ? 11.710 -20.664 5.122 1.00 89.94 142 GLU A O 1
ATOM 1154 N N . GLU A 1 143 ? 12.951 -18.859 5.623 1.00 90.69 143 GLU A N 1
ATOM 1155 C CA . GLU A 1 143 ? 13.126 -19.097 7.052 1.00 90.69 143 GLU A CA 1
ATOM 1156 C C . GLU A 1 143 ? 11.989 -18.511 7.911 1.00 90.69 143 GLU A C 1
ATOM 1158 O O . GLU A 1 143 ? 11.956 -18.729 9.126 1.00 90.69 143 GLU A O 1
ATOM 1163 N N . GLY A 1 144 ? 11.039 -17.797 7.301 1.00 89.50 144 GLY A N 1
ATOM 1164 C CA . GLY A 1 144 ? 9.897 -17.188 7.980 1.00 89.50 144 GLY A CA 1
ATOM 1165 C C . GLY A 1 144 ? 10.204 -15.856 8.671 1.00 89.50 144 GLY A C 1
ATOM 1166 O O . GLY A 1 144 ? 9.422 -15.420 9.519 1.00 89.50 144 GLY A O 1
ATOM 1167 N N . ASN A 1 145 ? 11.313 -15.187 8.351 1.00 91.25 145 ASN A N 1
ATOM 1168 C CA . ASN A 1 145 ? 11.646 -13.868 8.886 1.00 91.25 145 ASN A CA 1
ATOM 1169 C C . ASN A 1 145 ? 10.953 -12.737 8.115 1.00 91.25 145 ASN A C 1
ATOM 1171 O O . ASN A 1 145 ? 10.429 -12.897 7.014 1.00 91.25 145 ASN A O 1
ATOM 1175 N N . LEU A 1 146 ? 10.981 -11.547 8.720 1.00 90.19 146 LEU A N 1
ATOM 1176 C CA . LEU A 1 146 ? 10.544 -10.295 8.106 1.00 90.19 146 LEU A CA 1
ATOM 1177 C C . LEU A 1 146 ? 11.711 -9.705 7.298 1.00 90.19 146 LEU A C 1
ATOM 1179 O O . LEU A 1 146 ? 12.578 -9.075 7.909 1.00 90.19 146 LEU A O 1
ATOM 1183 N N . PRO A 1 147 ? 11.738 -9.827 5.957 1.00 88.62 147 PRO A N 1
ATOM 1184 C CA . PRO A 1 147 ? 12.922 -9.488 5.158 1.00 88.62 147 PRO A CA 1
ATOM 1185 C C . PRO A 1 147 ? 13.296 -8.002 5.237 1.00 88.62 147 PRO A C 1
ATOM 1187 O O . PRO A 1 147 ? 14.444 -7.616 5.042 1.00 88.62 147 PRO A O 1
ATOM 1190 N N . TRP A 1 148 ? 12.331 -7.144 5.567 1.00 90.69 148 TRP A N 1
ATOM 1191 C CA . TRP A 1 148 ? 12.567 -5.715 5.720 1.00 90.69 148 TRP A CA 1
ATOM 1192 C C . TRP A 1 148 ? 13.300 -5.350 7.012 1.00 90.69 148 TRP A C 1
ATOM 1194 O O . TRP A 1 148 ? 13.947 -4.311 7.030 1.00 90.69 148 TRP A O 1
ATOM 1204 N N . LYS A 1 149 ? 13.259 -6.174 8.070 1.00 89.56 149 LYS A N 1
ATOM 1205 C CA . LYS A 1 149 ? 13.879 -5.835 9.367 1.00 89.56 149 LYS A CA 1
ATOM 1206 C C . LYS A 1 149 ? 15.402 -5.773 9.332 1.00 89.56 149 LYS A C 1
ATOM 1208 O O . LYS A 1 149 ? 15.997 -5.113 10.177 1.00 89.56 149 LYS A O 1
ATOM 1213 N N . GLU A 1 150 ? 16.031 -6.461 8.388 1.00 84.75 150 GLU A N 1
ATOM 1214 C CA . GLU A 1 150 ? 17.481 -6.378 8.188 1.00 84.75 150 GLU A CA 1
ATOM 1215 C C . GLU A 1 150 ? 17.892 -5.087 7.468 1.00 84.75 150 GLU A C 1
ATOM 1217 O O . GLU A 1 150 ? 19.045 -4.666 7.541 1.00 84.75 150 GLU A O 1
ATOM 1222 N N . PHE A 1 151 ? 16.942 -4.456 6.773 1.00 84.38 151 PHE A N 1
ATOM 1223 C CA . PHE A 1 151 ? 17.172 -3.301 5.915 1.00 84.38 151 PHE A CA 1
ATOM 1224 C C . PHE A 1 151 ? 16.724 -1.981 6.554 1.00 84.38 151 PHE A C 1
ATOM 1226 O O . PHE A 1 151 ? 17.434 -0.977 6.475 1.00 84.38 151 PHE A O 1
ATOM 1233 N N . SER A 1 152 ? 15.541 -1.965 7.166 1.00 86.75 152 SER A N 1
ATOM 1234 C CA . SER A 1 152 ? 14.925 -0.780 7.759 1.00 86.75 152 SER A CA 1
ATOM 1235 C C . SER A 1 152 ? 14.003 -1.146 8.923 1.00 86.75 152 SER A C 1
ATOM 1237 O O . SER A 1 152 ? 13.466 -2.248 9.018 1.00 86.75 152 SER A O 1
ATOM 1239 N N . ASP A 1 153 ? 13.728 -0.170 9.787 1.00 85.00 153 ASP A N 1
ATOM 1240 C CA . ASP A 1 153 ? 12.715 -0.310 10.843 1.00 85.00 153 ASP A CA 1
ATOM 1241 C C . ASP A 1 153 ? 11.273 -0.206 10.300 1.00 85.00 153 ASP A C 1
ATOM 1243 O O . ASP A 1 153 ? 10.299 -0.380 11.041 1.00 85.00 153 ASP A O 1
ATOM 1247 N N . GLU A 1 154 ? 11.119 0.093 9.004 1.00 90.81 154 GLU A N 1
ATOM 1248 C CA . GLU A 1 154 ? 9.850 0.438 8.367 1.00 90.81 154 GLU A CA 1
ATOM 1249 C C . GLU A 1 154 ? 9.635 -0.323 7.049 1.00 90.81 154 GLU A C 1
ATOM 1251 O O . GLU A 1 154 ? 10.430 -0.170 6.115 1.00 90.81 154 GLU A O 1
ATOM 1256 N N . PRO A 1 155 ? 8.532 -1.080 6.900 1.00 96.38 155 PRO A N 1
ATOM 1257 C CA . PRO A 1 155 ? 8.324 -1.923 5.722 1.00 96.38 155 PRO A CA 1
ATOM 1258 C C . PRO A 1 155 ? 8.054 -1.128 4.434 1.00 96.38 155 PRO A C 1
ATOM 1260 O O . PRO A 1 155 ? 8.326 -1.624 3.343 1.00 96.38 155 PRO A O 1
ATOM 1263 N N . TYR A 1 156 ? 7.564 0.113 4.536 1.00 96.88 156 TYR A N 1
ATOM 1264 C CA . TYR A 1 156 ? 7.394 0.993 3.374 1.00 96.88 156 TYR A CA 1
ATOM 1265 C C . TYR A 1 156 ? 8.731 1.485 2.809 1.00 96.88 156 TYR A C 1
ATOM 1267 O O . TYR A 1 156 ? 8.879 1.540 1.590 1.00 96.88 156 TYR A O 1
ATOM 1275 N N . GLU A 1 157 ? 9.714 1.801 3.663 1.00 94.56 157 GLU A N 1
ATOM 1276 C CA . GLU A 1 157 ? 11.062 2.187 3.212 1.00 94.56 157 GLU A CA 1
ATOM 1277 C C . GLU A 1 157 ? 11.707 1.035 2.438 1.00 94.56 157 GLU A C 1
ATOM 1279 O O . GLU A 1 157 ? 12.201 1.240 1.328 1.00 94.56 157 GLU A O 1
ATOM 1284 N N . TYR A 1 158 ? 11.604 -0.186 2.973 1.00 95.88 158 TYR A N 1
ATOM 1285 C CA . TYR A 1 158 ? 12.045 -1.395 2.287 1.00 95.88 158 TYR A CA 1
ATOM 1286 C C . TYR A 1 158 ? 11.338 -1.587 0.941 1.00 95.88 158 TYR A C 1
ATOM 1288 O O . TYR A 1 158 ? 12.006 -1.701 -0.084 1.00 95.88 158 TYR A O 1
ATOM 1296 N N . PHE A 1 159 ? 10.001 -1.561 0.908 1.00 97.44 159 PHE A N 1
ATOM 1297 C CA . PHE A 1 159 ? 9.240 -1.754 -0.332 1.00 97.44 159 PHE A CA 1
ATOM 1298 C C . PHE A 1 159 ? 9.630 -0.745 -1.416 1.00 97.44 159 PHE A C 1
ATOM 1300 O O . PHE A 1 159 ? 9.953 -1.139 -2.538 1.00 97.44 159 PHE A O 1
ATOM 1307 N N . TYR A 1 160 ? 9.690 0.543 -1.065 1.00 95.44 160 TYR A N 1
ATOM 1308 C CA . TYR A 1 160 ? 10.070 1.604 -1.996 1.00 95.44 160 TYR A CA 1
ATOM 1309 C C . TYR A 1 160 ? 11.511 1.518 -2.489 1.00 95.44 160 TYR A C 1
ATOM 1311 O O . TYR A 1 160 ? 11.833 2.065 -3.549 1.00 95.44 160 TYR A O 1
ATOM 1319 N N . TYR A 1 161 ? 12.369 0.834 -1.740 1.00 94.50 161 TYR A N 1
ATOM 1320 C CA . TYR A 1 161 ? 13.729 0.539 -2.149 1.00 94.50 161 TYR A CA 1
ATOM 1321 C C . TYR A 1 161 ? 13.783 -0.625 -3.150 1.00 94.50 161 TYR A C 1
ATOM 1323 O O . TYR A 1 161 ? 14.438 -0.505 -4.186 1.00 94.50 161 TYR A O 1
ATOM 1331 N N . ILE A 1 162 ? 13.060 -1.720 -2.889 1.00 95.94 162 ILE A N 1
ATOM 1332 C CA . ILE A 1 162 ? 13.157 -2.958 -3.682 1.00 95.94 162 ILE A CA 1
ATOM 1333 C C . ILE A 1 162 ? 12.255 -2.998 -4.922 1.00 95.94 162 ILE A C 1
ATOM 1335 O O . ILE A 1 162 ? 12.507 -3.787 -5.831 1.00 95.94 162 ILE A O 1
ATOM 1339 N N . HIS A 1 163 ? 11.211 -2.164 -5.003 1.00 97.25 163 HIS A N 1
ATOM 1340 C CA . HIS A 1 163 ? 10.209 -2.257 -6.077 1.00 97.25 163 HIS A CA 1
ATOM 1341 C C . HIS A 1 163 ? 10.671 -1.706 -7.435 1.00 97.25 163 HIS A C 1
ATOM 1343 O O . HIS A 1 163 ? 9.895 -1.692 -8.391 1.00 97.25 163 HIS A O 1
ATOM 1349 N N . ILE A 1 164 ? 11.882 -1.156 -7.523 1.00 97.50 164 ILE A N 1
ATOM 1350 C CA . ILE A 1 164 ? 12.390 -0.436 -8.699 1.00 97.50 164 ILE A CA 1
ATOM 1351 C C . ILE A 1 164 ? 12.893 -1.448 -9.740 1.00 97.50 164 ILE A C 1
ATOM 1353 O O . ILE A 1 164 ? 13.727 -2.289 -9.418 1.00 97.50 164 ILE A O 1
ATOM 1357 N N . ILE A 1 165 ? 12.404 -1.364 -10.985 1.00 97.69 165 ILE A N 1
ATOM 1358 C CA . ILE A 1 165 ? 12.782 -2.272 -12.090 1.00 97.69 165 ILE A CA 1
ATOM 1359 C C . ILE A 1 165 ? 13.876 -1.655 -12.973 1.00 97.69 165 ILE A C 1
ATOM 1361 O O . ILE A 1 165 ? 14.776 -2.369 -13.415 1.00 97.69 165 ILE A O 1
ATOM 1365 N N . THR A 1 166 ? 13.803 -0.346 -13.231 1.00 97.69 166 THR A N 1
ATOM 1366 C CA . THR A 1 166 ? 14.796 0.431 -14.000 1.00 97.69 166 THR A CA 1
ATOM 1367 C C . THR A 1 166 ? 15.310 1.604 -13.175 1.00 97.69 166 THR A C 1
ATOM 1369 O O . THR A 1 166 ? 14.654 1.995 -12.218 1.00 97.69 166 THR A O 1
ATOM 1372 N N . GLU A 1 167 ? 16.435 2.208 -13.564 1.00 95.94 167 GLU A N 1
ATOM 1373 C CA . GLU A 1 167 ? 17.008 3.374 -12.874 1.00 95.94 167 GLU A CA 1
ATOM 1374 C C . GLU A 1 167 ? 15.962 4.467 -12.588 1.00 95.94 167 GLU A C 1
ATOM 1376 O O . GLU A 1 167 ? 15.198 4.872 -13.473 1.00 95.94 167 GLU A O 1
ATOM 1381 N N . ASP A 1 168 ? 15.938 4.945 -11.344 1.00 95.81 168 ASP A N 1
ATOM 1382 C CA . ASP A 1 168 ? 15.003 5.959 -10.887 1.00 95.81 168 ASP A CA 1
ATOM 1383 C C . ASP A 1 168 ? 15.463 7.369 -11.251 1.00 95.81 168 ASP A C 1
ATOM 1385 O O . ASP A 1 168 ? 16.217 8.005 -10.511 1.00 95.81 168 ASP A O 1
ATOM 1389 N N . GLN A 1 169 ? 14.943 7.873 -12.370 1.00 90.38 169 GLN A N 1
ATOM 1390 C CA . GLN A 1 169 ? 15.245 9.212 -12.885 1.00 90.38 169 GLN A CA 1
ATOM 1391 C C . GLN A 1 169 ? 14.667 10.344 -12.019 1.00 90.38 169 GLN A C 1
ATOM 1393 O O . GLN A 1 169 ? 15.026 11.504 -12.199 1.00 90.38 169 GLN A O 1
ATOM 1398 N N . GLY A 1 170 ? 13.764 10.034 -11.079 1.00 90.50 170 GLY A N 1
ATOM 1399 C CA . GLY A 1 170 ? 13.157 11.026 -10.185 1.00 90.50 170 GLY A CA 1
ATOM 1400 C C . GLY A 1 170 ? 14.030 11.415 -8.988 1.00 90.50 170 GLY A C 1
ATOM 1401 O O . GLY A 1 170 ? 13.644 12.295 -8.218 1.00 90.50 170 GLY A O 1
ATOM 1402 N N . ARG A 1 171 ? 15.181 10.757 -8.795 1.00 92.19 171 ARG A N 1
ATOM 1403 C CA . ARG A 1 171 ? 16.123 11.021 -7.698 1.00 92.19 171 ARG A CA 1
ATOM 1404 C C . ARG A 1 171 ? 17.414 11.642 -8.226 1.00 92.19 171 ARG A C 1
ATOM 1406 O O . ARG A 1 171 ? 17.830 11.376 -9.348 1.00 92.19 171 ARG A O 1
ATOM 1413 N N . ILE A 1 172 ? 18.055 12.466 -7.397 1.00 90.12 172 ILE A N 1
ATOM 1414 C CA . ILE A 1 172 ? 19.358 13.076 -7.691 1.00 90.12 172 ILE A CA 1
ATOM 1415 C C . ILE A 1 172 ? 20.322 12.714 -6.544 1.00 90.12 172 ILE A C 1
ATOM 1417 O O . ILE A 1 172 ? 20.129 13.216 -5.434 1.00 90.12 172 ILE A O 1
ATOM 1421 N N . PRO A 1 173 ? 21.344 11.863 -6.779 1.00 92.81 173 PRO A N 1
ATOM 1422 C CA . PRO A 1 173 ? 21.608 11.136 -8.027 1.00 92.81 173 PRO A CA 1
ATOM 1423 C C . PRO A 1 173 ? 20.543 10.055 -8.321 1.00 92.81 173 PRO A C 1
ATOM 1425 O O . PRO A 1 173 ? 19.841 9.637 -7.392 1.00 92.81 173 PRO A O 1
ATOM 1428 N N . PRO A 1 174 ? 20.422 9.589 -9.582 1.00 94.19 174 PRO A N 1
ATOM 1429 C CA . PRO A 1 174 ? 19.519 8.495 -9.928 1.00 94.19 174 PRO A CA 1
ATOM 1430 C C . PRO A 1 174 ? 19.793 7.240 -9.094 1.00 94.19 174 PRO A C 1
ATOM 1432 O O . PRO A 1 174 ? 20.946 6.897 -8.815 1.00 94.19 174 PRO A O 1
ATOM 1435 N N . GLN A 1 175 ? 18.731 6.546 -8.683 1.00 94.94 175 GLN A N 1
ATOM 1436 C CA . GLN A 1 175 ? 18.847 5.320 -7.890 1.00 94.94 175 GLN A CA 1
ATOM 1437 C C . GLN A 1 175 ? 18.794 4.084 -8.791 1.00 94.94 175 GLN A C 1
ATOM 1439 O O . GLN A 1 175 ? 17.851 3.907 -9.557 1.00 94.94 175 GLN A O 1
ATOM 1444 N N . GLN A 1 176 ? 19.771 3.190 -8.643 1.00 95.69 176 GLN A N 1
ATOM 1445 C CA . GLN A 1 176 ? 19.781 1.904 -9.342 1.00 95.69 176 GLN A CA 1
ATOM 1446 C C . GLN A 1 176 ? 18.799 0.900 -8.714 1.00 95.69 176 GLN A C 1
ATOM 1448 O O . GLN A 1 176 ? 18.592 0.935 -7.495 1.00 95.69 176 GLN A O 1
ATOM 1453 N N . PRO A 1 177 ? 18.213 -0.013 -9.511 1.00 95.81 177 PRO A N 1
ATOM 1454 C CA . PRO A 1 177 ? 17.424 -1.114 -8.976 1.00 95.81 177 PRO A CA 1
ATOM 1455 C C . PRO A 1 177 ? 18.299 -2.025 -8.107 1.00 95.81 177 PRO A C 1
ATOM 1457 O O . PRO A 1 177 ? 19.440 -2.332 -8.449 1.00 95.81 177 PRO A O 1
ATOM 1460 N N . VAL A 1 178 ? 17.744 -2.473 -6.982 1.00 94.44 178 VAL A N 1
ATOM 1461 C CA . VAL A 1 178 ? 18.423 -3.374 -6.032 1.00 94.44 178 VAL A CA 1
ATOM 1462 C C . VAL A 1 178 ? 18.530 -4.781 -6.606 1.00 94.44 178 VAL A C 1
ATOM 1464 O O . VAL A 1 178 ? 19.558 -5.442 -6.487 1.00 94.44 178 VAL A O 1
ATOM 1467 N N . TYR A 1 179 ? 17.459 -5.222 -7.265 1.00 92.56 179 TYR A N 1
ATOM 1468 C CA . TYR A 1 179 ? 17.368 -6.524 -7.902 1.00 92.56 179 TYR A CA 1
ATOM 1469 C C . TYR A 1 179 ? 17.447 -6.361 -9.415 1.00 92.56 179 TYR A C 1
ATOM 1471 O O . TYR A 1 179 ? 16.639 -5.661 -10.026 1.00 92.56 179 TYR A O 1
ATOM 1479 N N . ALA A 1 180 ? 18.397 -7.055 -10.037 1.00 90.25 180 ALA A N 1
ATOM 1480 C CA . ALA A 1 180 ? 18.439 -7.162 -11.487 1.00 90.25 180 ALA A CA 1
ATOM 1481 C C . ALA A 1 180 ? 17.209 -7.940 -11.967 1.00 90.25 180 ALA A C 1
ATOM 1483 O O . ALA A 1 180 ? 17.020 -9.094 -11.588 1.00 90.25 180 ALA A O 1
ATOM 1484 N N . ASN A 1 181 ? 16.365 -7.338 -12.803 1.00 92.94 181 ASN A N 1
ATOM 1485 C CA . ASN A 1 181 ? 15.237 -8.064 -13.376 1.00 92.94 181 ASN A CA 1
ATOM 1486 C C . ASN A 1 181 ? 15.739 -9.109 -14.391 1.00 92.94 181 ASN A C 1
ATOM 1488 O O . ASN A 1 181 ? 16.678 -8.865 -15.148 1.00 92.94 181 ASN A O 1
ATOM 1492 N N . GLU A 1 182 ? 15.077 -10.265 -14.453 1.00 87.81 182 GLU A N 1
ATOM 1493 C CA . GLU A 1 182 ? 15.515 -11.398 -15.288 1.00 87.81 182 GLU A CA 1
ATOM 1494 C C . GLU A 1 182 ? 15.551 -11.124 -16.804 1.00 87.81 182 GLU A C 1
ATOM 1496 O O . GLU A 1 182 ? 16.070 -11.935 -17.566 1.00 87.81 182 GLU A O 1
ATOM 1501 N N . ARG A 1 183 ? 14.965 -10.016 -17.270 1.00 89.69 183 ARG A N 1
ATOM 1502 C CA . ARG A 1 183 ? 14.982 -9.620 -18.687 1.00 89.69 183 ARG A CA 1
ATOM 1503 C C . ARG A 1 183 ? 16.096 -8.620 -19.011 1.00 89.69 183 ARG A C 1
ATOM 1505 O O . ARG A 1 183 ? 16.187 -8.188 -20.157 1.00 89.69 183 ARG A O 1
ATOM 1512 N N . GLY A 1 184 ? 16.911 -8.232 -18.027 1.00 95.25 184 GLY A N 1
ATOM 1513 C CA . GLY A 1 184 ? 17.946 -7.216 -18.205 1.00 95.25 184 GLY A CA 1
ATOM 1514 C C . GLY A 1 184 ? 17.376 -5.858 -18.620 1.00 95.25 184 GLY A C 1
ATOM 1515 O O . GLY A 1 184 ? 18.041 -5.116 -19.334 1.00 95.25 184 GLY A O 1
ATOM 1516 N N . ILE A 1 185 ? 16.132 -5.545 -18.241 1.00 97.19 185 ILE A N 1
ATOM 1517 C CA . ILE A 1 185 ? 15.465 -4.281 -18.572 1.00 97.19 185 ILE A CA 1
ATOM 1518 C C . ILE A 1 185 ? 16.205 -3.149 -17.865 1.00 97.19 185 ILE A C 1
ATOM 1520 O O . ILE A 1 185 ? 16.336 -3.162 -16.645 1.00 97.19 185 ILE A O 1
ATOM 1524 N N . VAL A 1 186 ? 16.668 -2.173 -18.633 1.00 97.12 186 VAL A N 1
ATOM 1525 C CA . VAL A 1 186 ? 17.405 -0.998 -18.143 1.00 97.12 186 VAL A CA 1
ATOM 1526 C C . VAL A 1 186 ? 16.678 0.310 -18.441 1.00 97.12 186 VAL A C 1
ATOM 1528 O O . VAL A 1 186 ? 16.961 1.319 -17.807 1.00 97.12 186 VAL A O 1
ATOM 1531 N N . GLY A 1 187 ? 15.713 0.296 -19.364 1.00 97.25 187 GLY A N 1
ATOM 1532 C CA . GLY A 1 187 ? 14.912 1.466 -19.713 1.00 97.25 187 GLY A CA 1
ATOM 1533 C C . GLY A 1 187 ? 13.453 1.109 -19.953 1.00 97.25 187 GLY A C 1
ATOM 1534 O O . GLY A 1 187 ? 13.135 0.007 -20.405 1.00 97.25 187 GLY A O 1
ATOM 1535 N N . PHE A 1 188 ? 12.575 2.059 -19.658 1.00 97.81 188 PHE A N 1
ATOM 1536 C CA . PHE A 1 188 ? 11.137 1.964 -19.855 1.00 97.81 188 PHE A CA 1
ATOM 1537 C C . PHE A 1 188 ? 10.633 3.276 -20.434 1.00 97.81 188 PHE A C 1
ATOM 1539 O O . PHE A 1 188 ? 10.994 4.344 -19.940 1.00 97.81 188 PHE A O 1
ATOM 1546 N N . TYR A 1 189 ? 9.843 3.192 -21.499 1.00 97.88 189 TYR A N 1
ATOM 1547 C CA . TYR A 1 189 ? 9.435 4.353 -22.277 1.00 97.88 189 TYR A CA 1
ATOM 1548 C C . TYR A 1 189 ? 7.931 4.342 -22.532 1.00 97.88 189 TYR A C 1
ATOM 1550 O O . TYR A 1 189 ? 7.350 3.290 -22.815 1.00 97.88 189 TYR A O 1
ATOM 1558 N N . LEU A 1 190 ? 7.331 5.529 -22.468 1.00 97.38 190 LEU A N 1
ATOM 1559 C CA . LEU A 1 190 ? 5.958 5.810 -22.886 1.00 97.38 190 LEU A CA 1
ATOM 1560 C C . LEU A 1 190 ? 6.047 6.791 -24.055 1.00 97.38 190 LEU A C 1
ATOM 1562 O O . LEU A 1 190 ? 6.454 7.939 -23.875 1.00 97.38 190 LEU A O 1
ATOM 1566 N N . GLY A 1 191 ? 5.748 6.319 -25.266 1.00 96.62 191 GLY A N 1
ATOM 1567 C CA . GLY A 1 191 ? 6.117 7.034 -26.488 1.00 96.62 191 GLY A CA 1
ATOM 1568 C C . GLY A 1 191 ? 7.633 7.254 -26.554 1.00 96.62 191 GLY A C 1
ATOM 1569 O O . GLY A 1 191 ? 8.408 6.294 -26.540 1.00 96.62 191 GLY A O 1
ATOM 1570 N N . ASP A 1 192 ? 8.053 8.519 -26.596 1.00 96.69 192 ASP A N 1
ATOM 1571 C CA . ASP A 1 192 ? 9.466 8.895 -26.702 1.00 96.69 192 ASP A CA 1
ATOM 1572 C C . ASP A 1 192 ? 10.167 9.178 -25.372 1.00 96.69 192 ASP A C 1
ATOM 1574 O O . ASP A 1 192 ? 11.401 9.230 -25.325 1.00 96.69 192 ASP A O 1
ATOM 1578 N N . GLU A 1 193 ? 9.400 9.313 -24.295 1.00 96.69 193 GLU A N 1
ATOM 1579 C CA . GLU A 1 193 ? 9.888 9.722 -22.983 1.00 96.69 193 GLU A CA 1
ATOM 1580 C C . GLU A 1 193 ? 10.270 8.520 -22.117 1.00 96.69 193 GLU A C 1
ATOM 1582 O O . GLU A 1 193 ? 9.572 7.505 -22.089 1.00 96.69 193 GLU A O 1
ATOM 1587 N N . GLN A 1 194 ? 11.382 8.642 -21.387 1.00 96.19 194 GLN A N 1
ATOM 1588 C CA . GLN A 1 194 ? 11.844 7.626 -20.445 1.00 96.19 194 GLN A CA 1
ATOM 1589 C C . GLN A 1 194 ? 11.220 7.840 -19.065 1.00 96.19 194 GLN A C 1
ATOM 1591 O O . GLN A 1 194 ? 11.265 8.940 -18.519 1.00 96.19 194 GLN A O 1
ATOM 1596 N N . TYR A 1 195 ? 10.713 6.764 -18.473 1.00 96.69 195 TYR A N 1
ATOM 1597 C CA . TYR A 1 195 ? 10.125 6.742 -17.138 1.00 96.69 195 TYR A CA 1
ATOM 1598 C C . TYR A 1 195 ? 10.804 5.685 -16.263 1.00 96.69 195 TYR A C 1
ATOM 1600 O O . TYR A 1 195 ? 11.362 4.703 -16.755 1.00 96.69 195 TYR A O 1
ATOM 1608 N N . THR A 1 196 ? 10.708 5.847 -14.943 1.00 97.00 196 THR A N 1
ATOM 1609 C CA . THR A 1 196 ? 11.086 4.793 -13.994 1.00 97.00 196 THR A CA 1
ATOM 1610 C C . THR A 1 196 ? 10.031 3.688 -14.014 1.00 97.00 196 THR A C 1
ATOM 1612 O O . THR A 1 196 ? 8.887 3.913 -13.611 1.00 97.00 196 THR A O 1
ATOM 1615 N N . MET A 1 197 ? 10.403 2.474 -14.419 1.00 97.69 197 MET A N 1
ATOM 1616 C CA . MET A 1 197 ? 9.556 1.298 -14.240 1.00 97.69 197 MET A CA 1
ATOM 1617 C C . MET A 1 197 ? 9.662 0.795 -12.801 1.00 97.69 197 MET A C 1
ATOM 1619 O O . MET A 1 197 ? 10.756 0.613 -12.263 1.00 97.69 197 MET A O 1
ATOM 1623 N N . ARG A 1 198 ? 8.513 0.543 -12.180 1.00 97.69 198 ARG A N 1
ATOM 1624 C CA . ARG A 1 198 ? 8.389 0.010 -10.819 1.00 97.69 198 ARG A CA 1
ATOM 1625 C C . ARG A 1 198 ? 7.421 -1.164 -10.834 1.00 97.69 198 ARG A C 1
ATOM 1627 O O . ARG A 1 198 ? 6.559 -1.238 -11.712 1.00 97.69 198 ARG A O 1
ATOM 1634 N N . TYR A 1 199 ? 7.548 -2.060 -9.864 1.00 98.19 199 TYR A N 1
ATOM 1635 C CA . TYR A 1 199 ? 6.509 -3.037 -9.576 1.00 98.19 199 TYR A CA 1
ATOM 1636 C C . TYR A 1 199 ? 5.202 -2.320 -9.232 1.00 98.19 199 TYR A C 1
ATOM 1638 O O . TYR A 1 199 ? 5.190 -1.375 -8.445 1.00 98.19 199 TYR A O 1
ATOM 1646 N N . VAL A 1 200 ? 4.097 -2.814 -9.788 1.00 97.94 200 VAL A N 1
ATOM 1647 C CA . VAL A 1 200 ? 2.745 -2.389 -9.422 1.00 97.94 200 VAL A CA 1
ATOM 1648 C C . VAL A 1 200 ? 1.864 -3.601 -9.080 1.00 97.94 200 VAL A C 1
ATOM 1650 O O . VAL A 1 200 ? 1.868 -4.598 -9.808 1.00 97.94 200 VAL A O 1
ATOM 1653 N N . PRO A 1 201 ? 1.035 -3.529 -8.020 1.00 97.44 201 PRO A N 1
ATOM 1654 C CA . PRO A 1 201 ? 0.192 -4.643 -7.555 1.00 97.44 201 PRO A CA 1
ATOM 1655 C C . PRO A 1 201 ? -0.910 -5.039 -8.552 1.00 97.44 201 PRO A C 1
ATOM 1657 O O . PRO A 1 201 ? -1.398 -6.178 -8.567 1.00 97.44 201 PRO A O 1
ATOM 1660 N N . HIS A 1 202 ? -1.331 -4.093 -9.395 1.00 97.75 202 HIS A N 1
ATOM 1661 C CA . HIS A 1 202 ? -2.443 -4.238 -10.333 1.00 97.75 202 HIS A CA 1
ATOM 1662 C C . HIS A 1 202 ? -2.031 -3.816 -11.753 1.00 97.75 202 HIS A C 1
ATOM 1664 O O . HIS A 1 202 ? -2.584 -2.855 -12.300 1.00 97.75 202 HIS A O 1
ATOM 1670 N N . PRO A 1 203 ? -1.098 -4.547 -12.395 1.00 98.19 203 PRO A N 1
ATOM 1671 C CA . PRO A 1 203 ? -0.448 -4.098 -13.626 1.00 98.19 203 PRO A CA 1
ATOM 1672 C C . PRO A 1 203 ? -1.407 -3.927 -14.806 1.00 98.19 203 PRO A C 1
ATOM 1674 O O . PRO A 1 203 ? -1.192 -3.073 -15.650 1.00 98.19 203 PRO A O 1
ATOM 1677 N N . ALA A 1 204 ? -2.514 -4.673 -14.860 1.00 98.25 204 ALA A N 1
ATOM 1678 C CA . ALA A 1 204 ? -3.509 -4.496 -15.920 1.00 98.25 204 ALA A CA 1
ATOM 1679 C C . ALA A 1 204 ? -4.226 -3.134 -15.843 1.00 98.25 204 ALA A C 1
ATOM 1681 O O . ALA A 1 204 ? -4.520 -2.523 -16.875 1.00 98.25 204 ALA A O 1
ATOM 1682 N N . LYS A 1 205 ? -4.532 -2.678 -14.619 1.00 97.19 205 LYS A N 1
ATOM 1683 C CA . LYS A 1 205 ? -5.147 -1.370 -14.370 1.00 97.19 205 LYS A CA 1
ATOM 1684 C C . LYS A 1 205 ? -4.128 -0.264 -14.616 1.00 97.19 205 LYS A C 1
ATOM 1686 O O . LYS A 1 205 ? -4.474 0.729 -15.245 1.00 97.19 205 LYS A O 1
ATOM 1691 N N . ASP A 1 206 ? -2.893 -0.468 -14.163 1.00 98.00 206 ASP A N 1
ATOM 1692 C CA . ASP A 1 206 ? -1.824 0.505 -14.363 1.00 98.00 206 ASP A CA 1
ATOM 1693 C C . ASP A 1 206 ? -1.473 0.684 -15.842 1.00 98.00 206 ASP A C 1
ATOM 1695 O O . ASP A 1 206 ? -1.478 1.807 -16.320 1.00 98.00 206 ASP A O 1
ATOM 1699 N N . TYR A 1 207 ? -1.331 -0.404 -16.606 1.00 98.31 207 TYR A N 1
ATOM 1700 C CA . TYR A 1 207 ? -1.145 -0.339 -18.059 1.00 98.31 207 TYR A CA 1
ATOM 1701 C C . TYR A 1 207 ? -2.228 0.508 -18.734 1.00 98.31 207 TYR A C 1
ATOM 1703 O O . TYR A 1 207 ? -1.921 1.399 -19.515 1.00 98.31 207 TYR A O 1
ATOM 1711 N N . THR A 1 208 ? -3.499 0.269 -18.384 1.00 98.00 208 THR A N 1
ATOM 1712 C CA . THR A 1 208 ? -4.637 1.019 -18.945 1.00 98.00 208 THR A CA 1
ATOM 1713 C C . THR A 1 208 ? -4.526 2.515 -18.633 1.00 98.00 208 THR A C 1
ATOM 1715 O O . THR A 1 208 ? -4.766 3.337 -19.512 1.00 98.00 208 THR A O 1
ATOM 1718 N N . ARG A 1 209 ? -4.136 2.867 -17.402 1.00 97.62 209 ARG A N 1
ATOM 1719 C CA . ARG A 1 209 ? -3.880 4.253 -16.987 1.00 97.62 209 ARG A CA 1
ATOM 1720 C C . ARG A 1 209 ? -2.735 4.867 -17.794 1.00 97.62 209 ARG A C 1
ATOM 1722 O O . ARG A 1 209 ? -2.908 5.937 -18.356 1.00 97.62 209 ARG A O 1
ATOM 1729 N N . LEU A 1 210 ? -1.598 4.176 -17.893 1.00 97.50 210 LEU A N 1
ATOM 1730 C CA . LEU A 1 210 ? -0.413 4.661 -18.604 1.00 97.50 210 LEU A CA 1
ATOM 1731 C C . LEU A 1 210 ? -0.715 4.986 -20.070 1.00 97.50 210 LEU A C 1
ATOM 1733 O O . LEU A 1 210 ? -0.365 6.070 -20.531 1.00 97.50 210 LEU A O 1
ATOM 1737 N N . ILE A 1 211 ? -1.423 4.099 -20.775 1.00 96.94 211 ILE A N 1
ATOM 1738 C CA . ILE A 1 211 ? -1.737 4.338 -22.190 1.00 96.94 211 ILE A CA 1
ATOM 1739 C C . ILE A 1 211 ? -2.819 5.396 -22.422 1.00 96.94 211 ILE A C 1
ATOM 1741 O O . ILE A 1 211 ? -2.884 5.980 -23.499 1.00 96.94 211 ILE A O 1
ATOM 1745 N N . THR A 1 212 ? -3.682 5.626 -21.427 1.00 96.81 212 THR A N 1
ATOM 1746 C CA . THR A 1 212 ? -4.761 6.622 -21.514 1.00 96.81 212 THR A CA 1
ATOM 1747 C C . THR A 1 212 ? -4.250 8.019 -21.180 1.00 96.81 212 THR A C 1
ATOM 1749 O O . THR A 1 212 ? -4.619 8.979 -21.850 1.00 96.81 212 THR A O 1
ATOM 1752 N N . ASP A 1 213 ? -3.407 8.127 -20.153 1.00 96.81 213 ASP A N 1
ATOM 1753 C CA . ASP A 1 213 ? -3.018 9.410 -19.569 1.00 96.81 213 ASP A CA 1
ATOM 1754 C C . ASP A 1 213 ? -1.702 9.959 -20.148 1.00 96.81 213 ASP A C 1
ATOM 1756 O O . ASP A 1 213 ? -1.474 11.164 -20.067 1.00 96.81 213 ASP A O 1
ATOM 1760 N N . PHE A 1 214 ? -0.832 9.102 -20.706 1.00 95.44 214 PHE A N 1
ATOM 1761 C CA . PHE A 1 214 ? 0.518 9.491 -21.142 1.00 95.44 214 PHE A CA 1
ATOM 1762 C C . PHE A 1 214 ? 0.747 9.251 -22.636 1.00 95.44 214 PHE A C 1
ATOM 1764 O O . PHE A 1 214 ? 0.841 10.207 -23.401 1.00 95.44 214 PHE A O 1
ATOM 1771 N N . ALA A 1 215 ? 0.848 7.991 -23.067 1.00 95.06 215 ALA A N 1
ATOM 1772 C CA . ALA A 1 215 ? 1.142 7.660 -24.462 1.00 95.06 215 ALA A CA 1
ATOM 1773 C C . ALA A 1 215 ? 0.602 6.274 -24.842 1.00 95.06 215 ALA A C 1
ATOM 1775 O O . ALA A 1 215 ? 0.743 5.346 -24.048 1.00 95.06 215 ALA A O 1
ATOM 1776 N N . PRO A 1 216 ? 0.053 6.094 -26.058 1.00 94.50 216 PRO A N 1
ATOM 1777 C CA . PRO A 1 216 ? -0.563 4.831 -26.467 1.00 94.50 216 PRO A CA 1
ATOM 1778 C C . PRO A 1 216 ? 0.438 3.672 -26.589 1.00 94.50 216 PRO A C 1
ATOM 1780 O O . PRO A 1 216 ? 0.041 2.515 -26.454 1.00 94.50 216 PRO A O 1
ATOM 1783 N N . ASP A 1 217 ? 1.720 3.981 -26.807 1.00 97.19 217 ASP A N 1
ATOM 1784 C CA . ASP A 1 217 ? 2.773 3.000 -27.048 1.00 97.19 217 ASP A CA 1
ATOM 1785 C C . ASP A 1 217 ? 3.729 2.885 -25.858 1.00 97.19 217 ASP A C 1
ATOM 1787 O O . ASP A 1 217 ? 4.137 3.882 -25.255 1.00 97.19 217 ASP A O 1
ATOM 1791 N N . MET A 1 218 ? 4.132 1.651 -25.557 1.00 98.25 218 MET A N 1
ATOM 1792 C CA . MET A 1 218 ? 5.003 1.319 -24.436 1.00 98.25 218 MET A CA 1
ATOM 1793 C C . MET A 1 218 ? 6.187 0.484 -24.914 1.00 98.25 218 MET A C 1
ATOM 1795 O O . MET A 1 218 ? 6.020 -0.483 -25.661 1.00 98.25 218 MET A O 1
ATOM 1799 N N . TYR A 1 219 ? 7.382 0.834 -24.445 1.00 98.31 219 TYR A N 1
ATOM 1800 C CA . TYR A 1 219 ? 8.614 0.159 -24.835 1.00 98.31 219 TYR A CA 1
ATOM 1801 C C . TYR A 1 219 ? 9.496 -0.148 -23.631 1.00 98.31 219 TYR A C 1
ATOM 1803 O O . TYR A 1 219 ? 9.496 0.567 -22.627 1.00 98.31 219 TYR A O 1
ATOM 1811 N N . ILE A 1 220 ? 10.317 -1.182 -23.772 1.00 98.00 220 ILE A N 1
ATOM 1812 C CA . ILE A 1 220 ? 11.439 -1.469 -22.876 1.00 98.00 220 ILE A CA 1
ATOM 1813 C C . ILE A 1 220 ? 12.755 -1.411 -23.646 1.00 98.00 220 ILE A C 1
ATOM 1815 O O . ILE A 1 220 ? 12.800 -1.657 -24.848 1.00 98.00 220 ILE A O 1
ATOM 1819 N N . MET A 1 221 ? 13.842 -1.132 -22.941 1.00 97.81 221 MET A N 1
ATOM 1820 C CA . MET A 1 221 ? 15.209 -1.301 -23.431 1.00 97.81 221 MET A CA 1
ATOM 1821 C C . MET A 1 221 ? 15.931 -2.281 -22.514 1.00 97.81 221 MET A C 1
ATOM 1823 O O . MET A 1 221 ? 15.728 -2.251 -21.298 1.00 97.81 221 MET A O 1
ATOM 1827 N N . THR A 1 222 ? 16.763 -3.148 -23.087 1.00 97.25 222 THR A N 1
ATOM 1828 C CA . THR A 1 222 ? 17.503 -4.170 -22.332 1.00 97.25 222 THR A CA 1
ATOM 1829 C C . THR A 1 222 ? 19.003 -3.911 -22.401 1.00 97.25 222 THR A C 1
ATOM 1831 O O . THR A 1 222 ? 19.485 -3.273 -23.330 1.00 97.25 222 THR A O 1
ATOM 1834 N N . ASN A 1 223 ? 19.770 -4.434 -21.451 1.00 95.81 223 ASN A N 1
ATOM 1835 C CA . ASN A 1 223 ? 21.234 -4.379 -21.491 1.00 95.81 223 ASN A CA 1
ATOM 1836 C C . ASN A 1 223 ? 21.849 -5.207 -22.641 1.00 95.81 223 ASN A C 1
ATOM 1838 O O . ASN A 1 223 ? 23.041 -5.077 -22.907 1.00 95.81 223 ASN A O 1
ATOM 1842 N N . TYR A 1 224 ? 21.055 -6.032 -23.332 1.00 94.19 224 TYR A N 1
ATOM 1843 C CA . TYR A 1 224 ? 21.485 -6.827 -24.487 1.00 94.19 224 TYR A CA 1
ATOM 1844 C C . TYR A 1 224 ? 21.276 -6.120 -25.832 1.00 94.19 224 TYR A C 1
ATOM 1846 O O . TYR A 1 224 ? 21.838 -6.546 -26.839 1.00 94.19 224 TYR A O 1
ATOM 1854 N N . SER A 1 225 ? 20.446 -5.072 -25.879 1.00 93.38 225 SER A N 1
ATOM 1855 C CA . SER A 1 225 ? 20.143 -4.345 -27.111 1.00 93.38 225 SER A CA 1
ATOM 1856 C C . SER A 1 225 ? 19.759 -2.894 -26.818 1.00 93.38 225 SER A C 1
ATOM 1858 O O . SER A 1 225 ? 18.833 -2.667 -26.037 1.00 93.38 225 SER A O 1
ATOM 1860 N N . PRO A 1 226 ? 20.384 -1.913 -27.497 1.00 92.56 226 PRO A N 1
ATOM 1861 C CA . PRO A 1 226 ? 20.005 -0.508 -27.370 1.00 92.56 226 PRO A CA 1
ATOM 1862 C C . PRO A 1 226 ? 18.672 -0.189 -28.069 1.00 92.56 226 PRO A C 1
ATOM 1864 O O . PRO A 1 226 ? 18.173 0.928 -27.960 1.00 92.56 226 PRO A O 1
ATOM 1867 N N . ALA A 1 227 ? 18.097 -1.135 -28.820 1.00 97.00 227 ALA A N 1
ATOM 1868 C CA . ALA A 1 227 ? 16.817 -0.934 -29.482 1.00 97.00 227 ALA A CA 1
ATOM 1869 C C . ALA A 1 227 ? 15.660 -0.971 -28.472 1.00 97.00 227 ALA A C 1
ATOM 1871 O O . ALA A 1 227 ? 15.594 -1.850 -27.610 1.00 97.00 227 ALA A O 1
ATOM 1872 N N . ARG A 1 228 ? 14.707 -0.045 -28.631 1.00 97.56 228 ARG A N 1
ATOM 1873 C CA . ARG A 1 228 ? 13.426 -0.074 -27.918 1.00 97.56 228 ARG A CA 1
ATOM 1874 C C . ARG A 1 228 ? 12.585 -1.240 -28.438 1.00 97.56 228 ARG A C 1
ATOM 1876 O O . ARG A 1 228 ? 12.322 -1.341 -29.635 1.00 97.56 228 ARG A O 1
ATOM 1883 N N . ILE A 1 229 ? 12.164 -2.111 -27.532 1.00 97.88 229 ILE A N 1
ATOM 1884 C CA . ILE A 1 229 ? 11.323 -3.274 -27.809 1.00 97.88 229 ILE A CA 1
ATOM 1885 C C . ILE A 1 229 ? 9.891 -2.904 -27.409 1.00 97.88 229 ILE A C 1
ATOM 1887 O O . ILE A 1 229 ? 9.677 -2.603 -26.230 1.00 97.88 229 ILE A O 1
ATOM 1891 N N . PRO A 1 230 ? 8.919 -2.899 -28.338 1.00 98.00 230 PRO A N 1
ATOM 1892 C CA . PRO A 1 230 ? 7.527 -2.645 -27.988 1.00 98.00 230 PRO A CA 1
ATOM 1893 C C . PRO A 1 230 ? 7.012 -3.754 -27.072 1.00 98.00 230 PRO A C 1
ATOM 1895 O O . PRO A 1 230 ? 7.335 -4.928 -27.270 1.00 98.00 230 PRO A O 1
ATOM 1898 N N . ILE A 1 231 ? 6.213 -3.383 -26.076 1.00 98.19 231 ILE A N 1
ATOM 1899 C CA . ILE A 1 231 ? 5.533 -4.332 -25.195 1.00 98.19 231 ILE A CA 1
ATOM 1900 C C . ILE A 1 231 ? 4.039 -4.050 -25.168 1.00 98.19 231 ILE A C 1
ATOM 1902 O O . ILE A 1 231 ? 3.594 -2.904 -25.102 1.00 98.19 231 ILE A O 1
ATOM 1906 N N . ASP A 1 232 ? 3.255 -5.119 -25.194 1.00 98.00 232 ASP A N 1
ATOM 1907 C CA . ASP A 1 232 ? 1.813 -5.031 -25.036 1.00 98.00 232 ASP A CA 1
ATOM 1908 C C . ASP A 1 232 ? 1.393 -5.152 -23.558 1.00 98.00 232 ASP A C 1
ATOM 1910 O O . ASP A 1 232 ? 2.205 -5.232 -22.624 1.00 98.00 232 ASP A O 1
ATOM 1914 N N . LYS A 1 233 ? 0.078 -5.160 -23.338 1.00 98.19 233 LYS A N 1
ATOM 1915 C CA . LYS A 1 233 ? -0.521 -5.322 -22.013 1.00 98.19 233 LYS A CA 1
ATOM 1916 C C . LYS A 1 233 ? -0.105 -6.624 -21.329 1.00 98.19 233 LYS A C 1
ATOM 1918 O O . LYS A 1 233 ? 0.130 -6.630 -20.117 1.00 98.19 233 LYS A O 1
ATOM 1923 N N . ASP A 1 234 ? -0.044 -7.724 -22.070 1.00 98.56 234 ASP A N 1
ATOM 1924 C CA . ASP A 1 234 ? 0.256 -9.039 -21.515 1.00 98.56 234 ASP A CA 1
ATOM 1925 C C . ASP A 1 234 ? 1.731 -9.144 -21.130 1.00 98.56 234 ASP A C 1
ATOM 1927 O O . ASP A 1 234 ? 2.047 -9.687 -20.066 1.00 98.56 234 ASP A O 1
ATOM 1931 N N . ASP A 1 235 ? 2.632 -8.577 -21.931 1.00 98.25 235 ASP A N 1
ATOM 1932 C CA . ASP A 1 235 ? 4.046 -8.441 -21.592 1.00 98.25 235 ASP A CA 1
ATOM 1933 C C . ASP A 1 235 ? 4.248 -7.605 -20.331 1.00 98.25 235 ASP A C 1
ATOM 1935 O O . ASP A 1 235 ? 4.927 -8.058 -19.403 1.00 98.25 235 ASP A O 1
ATOM 1939 N N . TYR A 1 236 ? 3.609 -6.437 -20.239 1.00 98.38 236 TYR A N 1
ATOM 1940 C CA . TYR A 1 236 ? 3.695 -5.574 -19.059 1.00 98.38 236 TYR A CA 1
ATOM 1941 C C . TYR A 1 236 ? 3.213 -6.285 -17.781 1.00 98.38 236 TYR A C 1
ATOM 1943 O O . TYR A 1 236 ? 3.865 -6.223 -16.730 1.00 98.38 236 TYR A O 1
ATOM 1951 N N . ILE A 1 237 ? 2.097 -7.020 -17.869 1.00 98.44 237 ILE A N 1
ATOM 1952 C CA . ILE A 1 237 ? 1.568 -7.828 -16.762 1.00 98.44 237 ILE A CA 1
ATOM 1953 C C . ILE A 1 237 ? 2.541 -8.951 -16.388 1.00 98.44 237 ILE A C 1
ATOM 1955 O O . ILE A 1 237 ? 2.767 -9.185 -15.196 1.00 98.44 237 ILE A O 1
ATOM 1959 N N . LYS A 1 238 ? 3.110 -9.659 -17.371 1.00 98.19 238 LYS A N 1
ATOM 1960 C CA . LYS A 1 238 ? 4.070 -10.748 -17.133 1.00 98.19 238 LYS A CA 1
ATOM 1961 C C . LYS A 1 238 ? 5.336 -10.233 -16.457 1.00 98.19 238 LYS A C 1
ATOM 1963 O O . LYS A 1 238 ? 5.765 -10.857 -15.487 1.00 98.19 238 LYS A O 1
ATOM 1968 N N . ILE A 1 239 ? 5.892 -9.110 -16.922 1.00 97.88 239 ILE A N 1
ATOM 1969 C CA . ILE A 1 239 ? 7.076 -8.471 -16.327 1.00 97.88 239 ILE A CA 1
ATOM 1970 C C . ILE A 1 239 ? 6.805 -8.151 -14.855 1.00 97.88 239 ILE A C 1
ATOM 1972 O O . ILE A 1 239 ? 7.521 -8.646 -13.989 1.00 97.88 239 ILE A O 1
ATOM 1976 N N . ASN A 1 240 ? 5.721 -7.425 -14.562 1.00 98.12 240 ASN A N 1
ATOM 1977 C CA . ASN A 1 240 ? 5.369 -7.038 -13.193 1.00 98.12 240 ASN A CA 1
ATOM 1978 C C . ASN A 1 240 ? 5.134 -8.238 -12.272 1.00 98.12 240 ASN A C 1
ATOM 1980 O O . ASN A 1 240 ? 5.683 -8.298 -11.176 1.00 98.12 240 ASN A O 1
ATOM 1984 N N . LYS A 1 241 ? 4.349 -9.231 -12.712 1.00 97.75 241 LYS A N 1
ATOM 1985 C CA . LYS A 1 241 ? 4.076 -10.429 -11.901 1.00 97.75 241 LYS A CA 1
ATOM 1986 C C . LYS A 1 241 ? 5.333 -11.248 -11.633 1.00 97.75 241 LYS A C 1
ATOM 1988 O O . LYS A 1 241 ? 5.448 -11.851 -10.569 1.00 97.75 241 LYS A O 1
ATOM 1993 N N . LYS A 1 242 ? 6.231 -11.339 -12.615 1.00 97.69 242 LYS A N 1
ATOM 1994 C CA . LYS A 1 242 ? 7.482 -12.085 -12.481 1.00 97.69 242 LYS A CA 1
ATOM 1995 C C . LYS A 1 242 ? 8.435 -11.370 -11.531 1.00 97.69 242 LYS A C 1
ATOM 1997 O O . LYS A 1 242 ? 8.924 -12.004 -10.606 1.00 97.69 242 LYS A O 1
ATOM 2002 N N . PHE A 1 243 ? 8.604 -10.063 -11.708 1.00 98.12 243 PHE A N 1
ATOM 2003 C CA . PHE A 1 243 ? 9.438 -9.253 -10.831 1.00 98.12 243 PHE A CA 1
ATOM 2004 C C . PHE A 1 243 ? 8.904 -9.221 -9.392 1.00 98.12 243 PHE A C 1
ATOM 2006 O O . PHE A 1 243 ? 9.676 -9.401 -8.464 1.00 98.12 243 PHE A O 1
ATOM 2013 N N . GLY A 1 244 ? 7.583 -9.122 -9.195 1.00 97.69 244 GLY A N 1
ATOM 2014 C CA . GLY A 1 244 ? 6.979 -9.222 -7.863 1.00 97.69 244 GLY A CA 1
ATOM 2015 C C . GLY A 1 244 ? 7.348 -10.525 -7.145 1.00 97.69 244 GLY A C 1
ATOM 2016 O O . GLY A 1 244 ? 7.826 -10.491 -6.016 1.00 97.69 244 GLY A O 1
ATOM 2017 N N . ARG A 1 245 ? 7.237 -11.675 -7.832 1.00 97.00 245 ARG A N 1
ATOM 2018 C CA . ARG A 1 245 ? 7.694 -12.966 -7.282 1.00 97.00 245 ARG A CA 1
ATOM 2019 C C . ARG A 1 245 ? 9.185 -12.970 -6.955 1.00 97.00 245 ARG A C 1
ATOM 2021 O O . ARG A 1 245 ? 9.558 -13.516 -5.929 1.00 97.00 245 ARG A O 1
ATOM 2028 N N . GLN A 1 246 ? 10.008 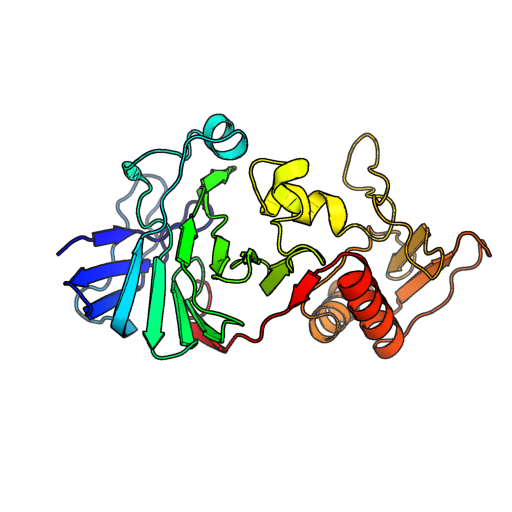-12.379 -7.820 1.00 96.12 246 GLN A N 1
ATOM 2029 C CA . GLN A 1 246 ? 11.455 -12.307 -7.632 1.00 96.12 246 GLN A CA 1
ATOM 2030 C C . GLN A 1 246 ? 11.836 -11.552 -6.352 1.00 96.12 246 GLN A C 1
ATOM 2032 O O . GLN A 1 246 ? 12.752 -11.974 -5.657 1.00 96.12 246 GLN A O 1
ATOM 2037 N N . ILE A 1 247 ? 11.137 -10.460 -6.036 1.00 95.62 247 ILE A N 1
ATOM 2038 C CA . ILE A 1 247 ? 11.431 -9.626 -4.859 1.00 95.62 247 ILE A CA 1
ATOM 2039 C C . ILE A 1 247 ? 10.571 -9.985 -3.634 1.00 95.62 247 ILE A C 1
ATOM 2041 O O . ILE A 1 247 ? 10.503 -9.212 -2.685 1.00 95.62 247 ILE A O 1
ATOM 2045 N N . GLY A 1 248 ? 9.870 -11.125 -3.662 1.00 97.06 248 GLY A N 1
ATOM 2046 C CA . GLY A 1 248 ? 9.061 -11.586 -2.530 1.00 97.06 248 GLY A CA 1
ATOM 2047 C C . GLY A 1 248 ? 7.829 -10.724 -2.238 1.00 97.06 248 GLY A C 1
ATOM 2048 O O . GLY A 1 248 ? 7.399 -10.639 -1.092 1.00 97.06 248 GLY A O 1
ATOM 2049 N N . VAL A 1 249 ? 7.234 -10.079 -3.246 1.00 97.94 249 VAL A N 1
ATOM 2050 C CA . VAL A 1 249 ? 6.015 -9.271 -3.077 1.00 97.94 249 VAL A CA 1
ATOM 2051 C C . VAL A 1 249 ? 4.869 -9.761 -3.951 1.00 97.94 249 VAL A C 1
ATOM 2053 O O . VAL A 1 249 ? 5.034 -10.264 -5.067 1.00 97.94 249 VAL A O 1
ATOM 2056 N N . THR A 1 250 ? 3.650 -9.587 -3.458 1.00 97.88 250 THR A N 1
ATOM 2057 C CA . THR A 1 250 ? 2.437 -9.892 -4.217 1.00 97.88 250 THR A CA 1
ATOM 2058 C C . THR A 1 250 ? 1.331 -8.902 -3.899 1.00 97.88 250 THR A C 1
ATOM 2060 O O . THR A 1 250 ? 1.441 -8.136 -2.950 1.00 97.88 250 THR A O 1
ATOM 2063 N N . SER A 1 251 ? 0.259 -8.891 -4.686 1.00 97.44 251 SER A N 1
ATOM 2064 C CA . SER A 1 251 ? -0.921 -8.094 -4.363 1.00 97.44 251 SER A CA 1
ATOM 2065 C C . SER A 1 251 ? -1.960 -8.909 -3.614 1.00 97.44 251 SER A C 1
ATOM 2067 O O . SER A 1 251 ? -2.067 -10.125 -3.784 1.00 97.44 251 SER A O 1
ATOM 2069 N N . PHE A 1 252 ? -2.767 -8.229 -2.805 1.00 96.19 252 PHE A N 1
ATOM 2070 C CA . PHE A 1 252 ? -3.964 -8.823 -2.224 1.00 96.19 252 PHE A CA 1
ATOM 2071 C C . PHE A 1 252 ? -5.217 -8.250 -2.884 1.00 96.19 252 PHE A C 1
ATOM 2073 O O . PHE A 1 252 ? -5.256 -7.121 -3.380 1.00 96.19 252 PHE A O 1
ATOM 2080 N N . ARG A 1 253 ? -6.279 -9.056 -2.927 1.00 95.38 253 ARG A N 1
ATOM 2081 C CA . ARG A 1 253 ? -7.552 -8.627 -3.502 1.00 95.38 253 ARG A CA 1
ATOM 2082 C C . ARG A 1 253 ? -8.344 -7.857 -2.454 1.00 95.38 253 ARG A C 1
ATOM 2084 O O . ARG A 1 253 ? -8.706 -8.414 -1.421 1.00 95.38 253 ARG A O 1
ATOM 2091 N N . LYS A 1 254 ? -8.705 -6.616 -2.775 1.00 96.81 254 LYS A N 1
ATOM 2092 C CA . LYS A 1 254 ? -9.631 -5.812 -1.973 1.00 96.81 254 LYS A CA 1
ATOM 2093 C C . LYS A 1 254 ? -10.967 -5.576 -2.666 1.00 96.81 254 LYS A C 1
ATOM 2095 O O . LYS A 1 254 ? -11.065 -5.540 -3.894 1.00 96.81 254 LYS A O 1
ATOM 2100 N N . ARG A 1 255 ? -12.004 -5.354 -1.862 1.00 98.00 255 ARG A N 1
ATOM 2101 C CA . ARG A 1 255 ? -13.319 -4.859 -2.285 1.00 98.00 255 ARG A CA 1
ATOM 2102 C C . ARG A 1 255 ? -13.575 -3.523 -1.603 1.00 98.00 255 ARG A C 1
ATOM 2104 O O . ARG A 1 255 ? -13.719 -3.464 -0.385 1.00 98.00 255 ARG A O 1
ATOM 2111 N N . ILE A 1 256 ? -13.652 -2.459 -2.398 1.00 97.94 256 ILE A N 1
ATOM 2112 C CA . ILE A 1 256 ? -13.925 -1.110 -1.894 1.00 97.94 256 ILE A CA 1
ATOM 2113 C C . ILE A 1 256 ? -15.345 -1.050 -1.321 1.00 97.94 256 ILE A C 1
ATOM 2115 O O . ILE A 1 256 ? -16.313 -1.368 -2.010 1.00 97.94 256 ILE A O 1
ATOM 2119 N N . LEU A 1 257 ? -15.455 -0.621 -0.066 1.00 97.94 257 LEU A N 1
ATOM 2120 C CA . LEU A 1 257 ? -16.715 -0.402 0.645 1.00 97.94 257 LEU A CA 1
ATOM 2121 C C . LEU A 1 257 ? -17.102 1.079 0.651 1.00 97.94 257 LEU A C 1
ATOM 2123 O O . LEU A 1 257 ? -18.288 1.398 0.572 1.00 97.94 257 LEU A O 1
ATOM 2127 N N . VAL A 1 258 ? -16.107 1.970 0.742 1.00 97.06 258 VAL A N 1
ATOM 2128 C CA . VAL A 1 258 ? -16.251 3.429 0.649 1.00 97.06 258 VAL A CA 1
ATOM 2129 C C . VAL A 1 258 ? -15.038 3.988 -0.097 1.00 97.06 258 VAL A C 1
ATOM 2131 O O . VAL A 1 258 ? -13.899 3.685 0.252 1.00 97.06 258 VAL A O 1
ATOM 2134 N N . LYS A 1 259 ? -15.280 4.777 -1.150 1.00 94.88 259 LYS A N 1
ATOM 2135 C CA . LYS A 1 259 ? -14.222 5.420 -1.949 1.00 94.88 259 LYS A CA 1
ATOM 2136 C C . LYS A 1 259 ? -13.545 6.554 -1.163 1.00 94.88 259 LYS A C 1
ATOM 2138 O O . LYS A 1 259 ? -14.177 7.135 -0.281 1.00 94.88 259 LYS A O 1
ATOM 2143 N N . ARG A 1 260 ? -12.299 6.875 -1.536 1.00 90.69 260 ARG A N 1
ATOM 2144 C CA . ARG A 1 260 ? -11.588 8.083 -1.083 1.00 90.69 260 ARG A CA 1
ATOM 2145 C C . ARG A 1 260 ? -12.397 9.325 -1.460 1.00 90.69 260 ARG A C 1
ATOM 2147 O O . ARG A 1 260 ? -13.087 9.299 -2.484 1.00 90.69 260 ARG A O 1
ATOM 2154 N N . ILE A 1 261 ? -12.372 10.333 -0.594 1.00 81.69 261 ILE A N 1
ATOM 2155 C CA . ILE A 1 261 ? -13.121 11.590 -0.740 1.00 81.69 261 ILE A CA 1
ATOM 2156 C C . ILE A 1 261 ? -12.243 12.614 -1.443 1.00 81.69 261 ILE A C 1
ATOM 2158 O O . ILE A 1 261 ? -11.041 12.650 -1.113 1.00 81.69 261 ILE A O 1
#